Protein AF-X1M8N6-F1 (afdb_monomer_lite)

Foldseek 3Di:
DVVPDPLLFDWDFADQDDDPHDGDPGTDIGTDLLSLLLVLLLLQLQVALHDDPVCLLCNLVSLVSNLVSCVVADALVSLVSNLSSNQSNRVVSCVVVVHDDDSLSSLVSSLVSLVVCLLQPDDPVSVVSVVSLVVCCVPPHDPVPDDDSLVSSLSSLLVSQLSVVVSCVVVVVDHSRLSRVLNVLLVVLVVLLVVCPPCQVVLLVVLCVVCVVVCVVPSVVSVVHTPSSSSSSRDHSVCSVVSSVSRD

Secondary structure (DSSP, 8-state):
-TTSS--S--EEEPSS-EETTEE-SS--EEE-HHHHHHHHHHHT-TTTTS--GGGGGGHHHHHHHHHHHHTT---HHHHHHHHHHHHHHHHHHHHHHT----HHHHHHHHHHHHHHHTTTTTSHHHHHHHHHHHHHHHHHS-GGG---HHHHHHHHHHHHHHHHHHHHHHTTSS-HHHHHHHHHHHHHHHHHHTT-GGGHHHHHHHHHHHTTTTTTTTHHHHTTS-HHHHHHHH--TTTHHHHHHHH-

Radius of gyration: 19.12 Å; chains: 1; bounding box: 46×39×59 Å

pLDDT: mean 88.05, std 9.96, range [39.81, 96.81]

Sequence (248 aa):
DFFLEDSGINSVTLRNPKTLVLNLAYSPIVSTKESLIADKLLILATKSVGVPFKRRADIPKHVYDMDCLIQQGLDEDTIREIISIMNSLIEAECSYRGMSYSVEEVITHIVEELESLSYIGFSKESKETAQYIENFQSQYLRRPNFQKSYGWGVRFLRLRFLVKSILQLIQKEINEKEIASLFGVAHQIEAQLGKLGEKRGDLRKELLQNYRHRIKEKYRFLKGQPPERILWEIISPENVEEIKDLII

Structure (mmCIF, N/CA/C/O backbone):
data_AF-X1M8N6-F1
#
_entry.id   AF-X1M8N6-F1
#
loop_
_atom_site.group_PDB
_atom_site.id
_atom_site.type_symbol
_atom_site.label_atom_id
_atom_site.label_alt_id
_atom_site.label_comp_id
_atom_site.label_asym_id
_atom_site.label_entity_id
_atom_site.label_seq_id
_atom_site.pdbx_PDB_ins_code
_atom_site.Cartn_x
_atom_site.Cartn_y
_atom_site.Cartn_z
_atom_site.occupancy
_atom_site.B_iso_or_equiv
_atom_site.auth_seq_id
_atom_site.auth_comp_id
_atom_site.auth_asym_id
_atom_site.auth_atom_id
_atom_site.pdbx_PDB_model_num
ATOM 1 N N . ASP A 1 1 ? 15.783 3.348 -28.435 1.00 39.97 1 ASP A N 1
ATOM 2 C CA . ASP A 1 1 ? 14.378 2.910 -28.478 1.00 39.97 1 ASP A CA 1
ATOM 3 C C . ASP A 1 1 ? 14.047 2.017 -27.286 1.00 39.97 1 ASP A C 1
ATOM 5 O O . ASP A 1 1 ? 14.130 0.807 -27.386 1.00 39.97 1 ASP A O 1
ATOM 9 N N . PHE A 1 2 ? 13.676 2.619 -26.149 1.00 42.72 2 PHE A N 1
ATOM 10 C CA . PHE A 1 2 ? 13.254 1.914 -24.920 1.00 42.72 2 PHE A CA 1
ATOM 11 C C . PHE A 1 2 ? 12.031 1.000 -25.138 1.00 42.72 2 PHE A C 1
ATOM 13 O O . PHE A 1 2 ? 11.862 0.005 -24.453 1.00 42.72 2 PHE A O 1
ATOM 20 N N . PHE A 1 3 ? 11.198 1.312 -26.138 1.00 39.81 3 PHE A N 1
ATOM 21 C CA . PHE A 1 3 ? 10.024 0.516 -26.508 1.00 39.81 3 PHE A CA 1
ATOM 22 C C . PHE A 1 3 ? 10.343 -0.752 -27.326 1.00 39.81 3 PHE A C 1
ATOM 24 O O . PHE A 1 3 ? 9.413 -1.480 -27.667 1.00 39.81 3 PHE A O 1
ATOM 31 N N . LEU A 1 4 ? 11.611 -0.996 -27.689 1.00 43.16 4 LEU A N 1
ATOM 32 C CA . LEU A 1 4 ? 12.026 -2.158 -28.492 1.00 43.16 4 LEU A CA 1
ATOM 33 C C . LEU A 1 4 ? 12.778 -3.230 -27.688 1.00 43.16 4 LEU A C 1
ATOM 35 O O . LEU A 1 4 ? 12.926 -4.344 -28.185 1.00 43.16 4 LEU A O 1
ATOM 39 N N . GLU A 1 5 ? 13.234 -2.920 -26.474 1.00 51.88 5 GLU A N 1
ATOM 40 C CA . GLU A 1 5 ? 13.824 -3.902 -25.561 1.00 51.88 5 GLU A CA 1
ATOM 41 C C . GLU A 1 5 ? 12.738 -4.457 -24.633 1.00 51.88 5 GLU A C 1
ATOM 43 O O . GLU A 1 5 ? 11.810 -3.744 -24.246 1.00 51.88 5 GLU A O 1
ATOM 48 N N . ASP A 1 6 ? 12.820 -5.753 -24.320 1.00 57.78 6 ASP A N 1
ATOM 49 C CA . ASP A 1 6 ? 11.865 -6.431 -23.446 1.00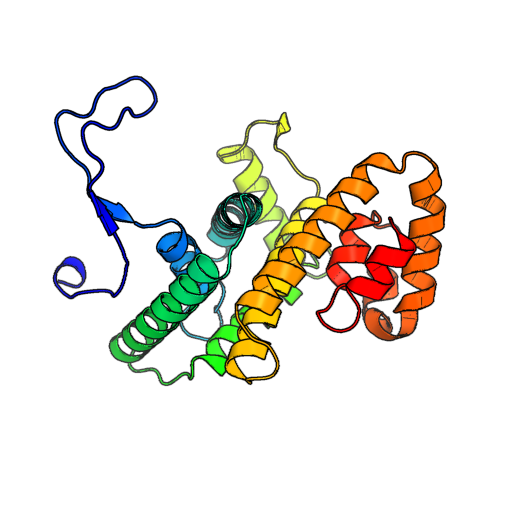 57.78 6 ASP A CA 1
ATOM 50 C C . ASP A 1 6 ? 11.951 -5.836 -22.034 1.00 57.78 6 ASP A C 1
ATOM 52 O O . ASP A 1 6 ? 12.817 -6.181 -21.235 1.00 57.78 6 ASP A O 1
ATOM 56 N N . SER A 1 7 ? 11.074 -4.872 -21.756 1.00 58.44 7 SER A N 1
ATOM 57 C CA . SER A 1 7 ? 11.024 -4.129 -20.490 1.00 58.44 7 SER A CA 1
ATOM 58 C C . SER A 1 7 ? 10.620 -4.984 -19.280 1.00 58.44 7 SER A C 1
ATOM 60 O O . SER A 1 7 ? 10.511 -4.454 -18.176 1.00 58.44 7 SER A O 1
ATOM 62 N N . GLY A 1 8 ? 10.344 -6.282 -19.468 1.00 61.03 8 GLY A N 1
ATOM 63 C CA . GLY A 1 8 ? 9.829 -7.167 -18.421 1.00 61.03 8 GLY A CA 1
ATOM 64 C C . GLY A 1 8 ? 8.380 -6.863 -18.018 1.00 61.03 8 GLY A C 1
ATOM 65 O O . GLY A 1 8 ? 7.868 -7.444 -17.064 1.00 61.03 8 GLY A O 1
ATOM 66 N N . ILE A 1 9 ? 7.706 -5.949 -18.728 1.00 71.25 9 ILE A N 1
ATOM 67 C CA . ILE A 1 9 ? 6.294 -5.622 -18.524 1.00 71.25 9 ILE A CA 1
ATOM 68 C C . ILE A 1 9 ? 5.450 -6.671 -19.245 1.00 71.25 9 ILE A C 1
ATOM 70 O O . ILE A 1 9 ? 5.320 -6.659 -20.473 1.00 71.25 9 ILE A O 1
ATOM 74 N N . ASN A 1 10 ? 4.816 -7.548 -18.470 1.00 80.06 10 ASN A N 1
ATOM 75 C CA . ASN A 1 10 ? 3.904 -8.542 -19.013 1.00 80.06 10 ASN A CA 1
ATOM 76 C C . ASN A 1 10 ? 2.706 -7.858 -19.682 1.00 80.06 10 ASN A C 1
ATOM 78 O O . ASN A 1 10 ? 2.077 -6.935 -19.149 1.00 80.06 10 ASN A O 1
ATOM 82 N N . SER A 1 11 ? 2.366 -8.332 -20.878 1.00 80.31 11 SER A N 1
ATOM 83 C CA . SER A 1 11 ? 1.264 -7.791 -21.660 1.00 80.31 11 SER A CA 1
ATOM 84 C C . SER A 1 11 ? 0.415 -8.887 -22.287 1.00 80.31 11 SER A C 1
ATOM 86 O O . SER A 1 11 ? 0.876 -9.990 -22.574 1.00 80.31 11 SER A O 1
ATOM 88 N N . VAL A 1 12 ? -0.863 -8.580 -22.489 1.00 81.56 12 VAL A N 1
ATOM 89 C CA . VAL A 1 12 ? -1.850 -9.496 -23.055 1.00 81.56 12 VAL A CA 1
ATOM 90 C C . VAL A 1 12 ? -2.507 -8.830 -24.250 1.00 81.56 12 VAL A C 1
ATOM 92 O O . VAL A 1 12 ? -2.843 -7.647 -24.227 1.00 81.56 12 VAL A O 1
ATOM 95 N N . THR A 1 13 ? -2.720 -9.601 -25.311 1.00 82.69 13 THR A N 1
ATOM 96 C CA . THR A 1 13 ? -3.479 -9.136 -26.474 1.00 82.69 13 THR A CA 1
ATOM 97 C C . THR A 1 13 ? -4.968 -9.364 -26.238 1.00 82.69 13 THR A C 1
ATOM 99 O O . THR A 1 13 ? -5.420 -10.508 -26.149 1.00 82.69 13 THR A O 1
ATOM 102 N N . LEU A 1 14 ? -5.752 -8.289 -26.174 1.00 78.69 14 LEU A N 1
ATOM 103 C CA . LEU A 1 14 ? -7.205 -8.389 -26.048 1.00 78.69 14 LEU A CA 1
ATOM 104 C C . LEU A 1 14 ? -7.831 -8.626 -27.419 1.00 78.69 14 LEU A C 1
ATOM 106 O O . LEU A 1 14 ? -7.680 -7.803 -28.318 1.00 78.69 14 LEU A O 1
ATOM 110 N N . ARG A 1 15 ? -8.580 -9.720 -27.581 1.00 73.25 15 ARG A N 1
ATOM 111 C CA . ARG A 1 15 ? -9.300 -10.011 -28.830 1.00 73.25 15 ARG A CA 1
ATOM 112 C C . ARG A 1 15 ? -10.685 -9.372 -28.812 1.00 73.25 15 ARG A C 1
ATOM 114 O O . ARG A 1 15 ? -11.476 -9.654 -27.918 1.00 73.25 15 ARG A O 1
ATOM 121 N N . ASN A 1 16 ? -10.979 -8.551 -29.821 1.00 66.25 16 ASN A N 1
ATOM 122 C CA . ASN A 1 16 ? -12.257 -7.844 -29.993 1.00 66.25 16 ASN A CA 1
ATOM 123 C C . ASN A 1 16 ? -12.760 -7.109 -28.729 1.00 66.25 16 ASN A C 1
ATOM 125 O O . ASN A 1 16 ? -13.924 -7.278 -28.348 1.00 66.25 16 ASN A O 1
ATOM 129 N N . PRO A 1 17 ? -11.921 -6.316 -28.037 1.00 74.75 17 PRO A N 1
ATOM 130 C CA . PRO A 1 17 ? -12.366 -5.641 -26.829 1.00 74.75 17 PRO A CA 1
ATOM 131 C C . PRO A 1 17 ? -13.410 -4.565 -27.141 1.00 74.75 17 PRO A C 1
ATOM 133 O O . PRO A 1 17 ? -13.340 -3.851 -28.146 1.00 74.75 17 PRO A O 1
ATOM 136 N N . LYS A 1 18 ? -14.363 -4.423 -26.219 1.00 71.62 18 LYS A N 1
ATOM 137 C CA . LYS A 1 18 ? -15.289 -3.292 -26.154 1.00 71.62 18 LYS A CA 1
ATOM 138 C C . LYS A 1 18 ? -14.730 -2.253 -25.194 1.00 71.62 18 LYS A C 1
ATOM 140 O O . LYS A 1 18 ? -14.492 -2.569 -24.031 1.00 71.62 18 LYS A O 1
ATOM 145 N N . THR A 1 19 ? -14.564 -1.017 -25.644 1.00 72.06 19 THR A N 1
ATOM 146 C CA . THR A 1 19 ? -14.200 0.112 -24.777 1.00 72.06 19 THR A CA 1
ATOM 147 C C . THR A 1 19 ? -15.353 1.093 -24.731 1.00 72.06 19 THR A C 1
ATOM 149 O O . THR A 1 19 ? -15.749 1.570 -25.781 1.00 72.06 19 THR A O 1
ATOM 152 N N . LEU A 1 20 ? -15.876 1.385 -23.532 1.00 57.34 20 LEU A N 1
ATOM 153 C CA . LEU A 1 20 ? -16.910 2.374 -23.151 1.00 57.34 20 LEU A CA 1
ATOM 154 C C . LEU A 1 20 ? -18.189 2.511 -24.012 1.00 57.34 20 LEU A C 1
ATOM 156 O O . LEU A 1 20 ? -19.228 2.719 -23.407 1.00 57.34 20 LEU A O 1
ATOM 160 N N . VAL A 1 21 ? -18.163 2.381 -25.345 1.00 62.97 21 VAL A N 1
ATOM 161 C CA . VAL A 1 21 ? -19.285 2.193 -26.289 1.00 62.97 21 VAL A CA 1
ATOM 162 C C . VAL A 1 21 ? -18.846 1.553 -27.641 1.00 62.97 21 VAL A C 1
ATOM 164 O O . VAL A 1 21 ? -19.694 1.241 -28.470 1.00 62.97 21 VAL A O 1
ATOM 167 N N . LEU A 1 22 ? -17.551 1.338 -27.920 1.00 69.81 22 LEU A N 1
ATOM 168 C CA . LEU A 1 22 ? -17.047 0.950 -29.248 1.00 69.81 22 LEU A CA 1
ATOM 169 C C . LEU A 1 22 ? -16.353 -0.417 -29.243 1.00 69.81 22 LEU A C 1
ATOM 171 O O . LEU A 1 22 ? -15.545 -0.719 -28.367 1.00 69.81 22 LEU A O 1
ATOM 175 N N . ASN A 1 23 ? -16.643 -1.230 -30.262 1.00 78.69 23 ASN A N 1
ATOM 176 C CA . ASN A 1 23 ? -15.808 -2.381 -30.598 1.00 78.69 23 ASN A CA 1
ATOM 177 C C . ASN A 1 23 ? -14.524 -1.853 -31.239 1.00 78.69 23 ASN A C 1
ATOM 179 O O . ASN A 1 23 ? -14.593 -1.127 -32.235 1.00 78.69 23 ASN A O 1
ATOM 183 N N . LEU A 1 24 ? -13.366 -2.218 -30.699 1.00 77.88 24 LEU A N 1
ATOM 184 C CA . LEU A 1 24 ? -12.109 -1.898 -31.361 1.00 77.88 24 LEU A CA 1
ATOM 185 C C . LEU A 1 24 ? -11.945 -2.789 -32.596 1.00 77.88 24 LEU A C 1
ATOM 187 O O . LEU A 1 24 ? -12.091 -4.007 -32.524 1.00 77.88 24 LEU A O 1
ATOM 191 N N . ALA A 1 25 ? -11.617 -2.174 -33.734 1.00 81.62 25 ALA A N 1
ATOM 192 C CA . ALA A 1 25 ? -11.316 -2.880 -34.983 1.00 81.62 25 ALA A CA 1
ATOM 193 C C . ALA A 1 25 ? -9.938 -3.576 -34.965 1.00 81.62 25 ALA A C 1
ATOM 195 O O . ALA A 1 25 ? -9.510 -4.140 -35.967 1.00 81.62 25 ALA A O 1
ATOM 196 N N . TYR A 1 26 ? -9.229 -3.508 -33.838 1.00 78.94 26 TYR A N 1
ATOM 197 C CA . TYR A 1 26 ? -7.908 -4.081 -33.629 1.00 78.94 26 TYR A CA 1
ATOM 198 C C . TYR A 1 26 ? -7.828 -4.733 -32.247 1.00 78.94 26 TYR A C 1
ATOM 200 O O . TYR A 1 26 ? -8.645 -4.462 -31.365 1.00 78.94 26 TYR A O 1
ATOM 208 N N . SER A 1 27 ? -6.831 -5.599 -32.069 1.00 81.62 27 SER A N 1
ATOM 209 C CA . SER A 1 27 ? -6.550 -6.259 -30.794 1.00 81.62 27 SER A CA 1
ATOM 210 C C . SER A 1 27 ? -5.420 -5.516 -30.073 1.00 81.62 27 SER A C 1
ATOM 212 O O . SER A 1 27 ? -4.262 -5.701 -30.446 1.00 81.62 27 SER A O 1
ATOM 214 N N . PRO A 1 28 ? -5.715 -4.621 -29.111 1.00 81.44 28 PRO A N 1
ATOM 215 C CA . PRO A 1 28 ? -4.682 -3.908 -28.377 1.00 81.44 28 PRO A CA 1
ATOM 216 C C . PRO A 1 28 ? -3.872 -4.871 -27.510 1.00 81.44 28 PRO A C 1
ATOM 218 O O . PRO A 1 28 ? -4.418 -5.804 -26.915 1.00 81.44 28 PRO A O 1
ATOM 221 N N . ILE A 1 29 ? -2.581 -4.580 -27.402 1.00 81.88 29 ILE A N 1
ATOM 222 C CA . ILE A 1 29 ? -1.698 -5.141 -26.384 1.00 81.88 29 ILE A CA 1
ATOM 223 C C . ILE A 1 29 ? -1.827 -4.247 -25.149 1.00 81.88 29 ILE A C 1
ATOM 225 O O . ILE A 1 29 ? -1.672 -3.028 -25.252 1.00 81.88 29 ILE A O 1
ATOM 229 N N . VAL A 1 30 ? -2.162 -4.832 -24.003 1.00 83.88 30 VAL A N 1
ATOM 230 C CA . VAL A 1 30 ? -2.351 -4.112 -22.736 1.00 83.88 30 VAL A CA 1
ATOM 231 C C . VAL A 1 30 ? -1.500 -4.741 -21.643 1.00 83.88 30 VAL A C 1
ATOM 233 O O . VAL A 1 30 ? -1.333 -5.957 -21.624 1.00 83.88 30 VAL A O 1
ATOM 236 N N . SER A 1 31 ? -0.979 -3.933 -20.725 1.00 86.44 31 SER A N 1
ATOM 237 C CA . SER A 1 31 ? -0.257 -4.440 -19.555 1.00 86.44 31 SER A CA 1
ATOM 238 C C . SER A 1 31 ? -1.170 -5.269 -18.649 1.00 86.44 31 SER A C 1
ATOM 240 O O . SER A 1 31 ? -2.356 -4.952 -18.500 1.00 86.44 31 SER A O 1
ATOM 242 N N . THR A 1 32 ? -0.613 -6.312 -1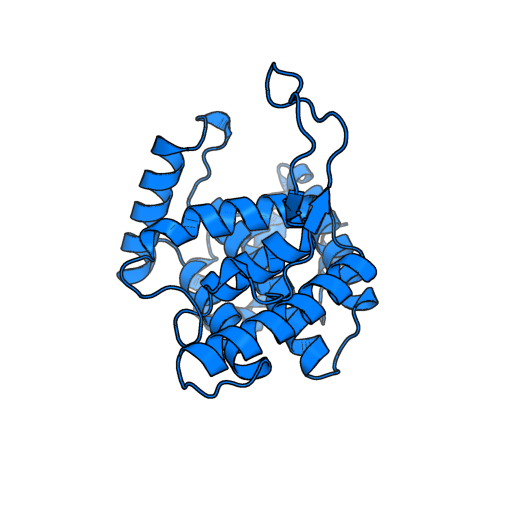8.029 1.00 90.19 32 THR A N 1
ATOM 243 C CA . THR A 1 32 ? -1.313 -7.102 -17.003 1.00 90.19 32 THR A CA 1
ATOM 244 C C . THR A 1 32 ? -1.593 -6.270 -15.749 1.00 90.19 32 THR A C 1
ATOM 246 O O . THR A 1 32 ? -0.992 -5.212 -15.532 1.00 90.19 32 THR A O 1
ATOM 249 N N . LYS A 1 33 ? -2.520 -6.731 -14.901 1.00 91.50 33 LYS A N 1
ATOM 250 C CA . LYS A 1 33 ? -2.820 -6.075 -13.616 1.00 91.50 33 LYS A CA 1
ATOM 251 C C . LYS A 1 33 ? -1.569 -6.041 -12.736 1.00 91.50 33 LYS A C 1
ATOM 253 O O . LYS A 1 33 ? -1.278 -5.021 -12.117 1.00 91.50 33 LYS A O 1
ATOM 258 N N . GLU A 1 34 ? -0.832 -7.138 -12.729 1.00 93.81 34 GLU A N 1
ATOM 259 C CA . GLU A 1 34 ? 0.387 -7.395 -11.972 1.00 93.81 34 GLU A CA 1
ATOM 260 C C . GLU A 1 34 ? 1.477 -6.412 -12.402 1.00 93.81 34 GLU A C 1
ATOM 262 O O . GLU A 1 34 ? 2.055 -5.719 -11.565 1.00 93.81 34 GLU A O 1
ATOM 267 N N . SER A 1 35 ? 1.640 -6.239 -13.717 1.00 91.69 35 SER A N 1
ATOM 268 C CA . SER A 1 35 ? 2.534 -5.239 -14.306 1.00 91.69 35 SER A CA 1
ATOM 269 C C . SER A 1 35 ? 2.181 -3.816 -13.889 1.00 91.69 35 SER A C 1
ATOM 271 O O . SER A 1 35 ? 3.058 -3.038 -13.521 1.00 91.69 35 SER A O 1
ATOM 273 N N . LEU A 1 36 ? 0.891 -3.467 -13.909 1.00 92.31 36 LEU A N 1
ATOM 274 C CA . LEU A 1 36 ? 0.430 -2.139 -13.501 1.00 92.31 36 LEU A CA 1
ATOM 275 C C . LEU A 1 36 ? 0.656 -1.880 -12.008 1.00 92.31 36 LEU A C 1
ATOM 277 O O . LEU A 1 36 ? 0.950 -0.745 -11.635 1.00 92.31 36 LEU A O 1
ATOM 281 N N . ILE A 1 37 ? 0.498 -2.894 -11.152 1.00 94.50 37 ILE A N 1
ATOM 282 C CA . ILE A 1 37 ? 0.775 -2.771 -9.715 1.00 94.50 37 ILE A CA 1
ATOM 283 C C . ILE A 1 37 ? 2.279 -2.592 -9.489 1.00 94.50 37 ILE A C 1
ATOM 285 O O . ILE A 1 37 ? 2.666 -1.644 -8.807 1.00 94.50 37 ILE A O 1
ATOM 289 N N . ALA A 1 38 ? 3.110 -3.453 -10.082 1.00 93.88 38 ALA A N 1
ATOM 290 C CA . ALA A 1 38 ? 4.565 -3.410 -9.951 1.00 93.88 38 ALA A CA 1
ATOM 291 C C . ALA A 1 38 ? 5.141 -2.046 -10.369 1.00 93.88 38 ALA A C 1
ATOM 293 O O . ALA A 1 38 ? 5.805 -1.384 -9.569 1.00 93.88 38 ALA A O 1
ATOM 294 N N . ASP A 1 39 ? 4.808 -1.576 -11.574 1.00 91.81 39 ASP A N 1
ATOM 295 C CA . ASP A 1 39 ? 5.255 -0.280 -12.100 1.00 91.81 39 ASP A CA 1
ATOM 296 C C . ASP A 1 39 ? 4.821 0.891 -11.199 1.00 91.81 39 ASP A C 1
ATOM 298 O O . ASP A 1 39 ? 5.627 1.732 -10.787 1.00 91.81 39 ASP A O 1
ATOM 302 N N . LYS A 1 40 ? 3.543 0.921 -10.795 1.00 93.44 40 LYS A N 1
ATOM 303 C CA . LYS A 1 40 ? 3.022 2.002 -9.945 1.00 93.44 40 LYS A CA 1
ATOM 304 C C . LYS A 1 40 ? 3.594 1.986 -8.528 1.00 93.44 40 LYS A C 1
ATOM 306 O O . LYS A 1 40 ? 3.666 3.055 -7.919 1.00 93.44 40 LYS A O 1
ATOM 311 N N . LEU A 1 41 ? 3.999 0.833 -7.995 1.00 94.31 41 LEU A N 1
ATOM 312 C CA . LEU A 1 41 ? 4.688 0.764 -6.705 1.00 94.31 41 LEU A CA 1
ATOM 313 C C . LEU A 1 41 ? 6.080 1.393 -6.800 1.00 94.31 41 LEU A C 1
ATOM 315 O O . LEU A 1 41 ? 6.445 2.182 -5.927 1.00 94.31 41 LEU A O 1
ATOM 319 N N . LEU A 1 42 ? 6.824 1.130 -7.878 1.00 93.06 42 LEU A N 1
ATOM 320 C CA . LEU A 1 42 ? 8.166 1.693 -8.073 1.00 93.06 42 LEU A CA 1
ATOM 321 C C . LEU A 1 42 ? 8.166 3.218 -8.175 1.00 93.06 42 LEU A C 1
ATOM 323 O O . LEU A 1 42 ? 9.104 3.864 -7.708 1.00 93.06 42 LEU A O 1
ATOM 327 N N . ILE A 1 43 ? 7.085 3.819 -8.675 1.00 92.06 43 ILE A N 1
ATOM 328 C CA . ILE A 1 43 ? 6.896 5.278 -8.671 1.00 92.06 43 ILE A CA 1
ATOM 329 C C . ILE A 1 43 ? 7.058 5.874 -7.264 1.00 92.06 43 ILE A C 1
ATOM 331 O O . ILE A 1 43 ? 7.593 6.978 -7.131 1.00 92.06 43 ILE A O 1
ATOM 335 N N . LEU A 1 44 ? 6.658 5.150 -6.214 1.00 93.50 44 LEU A N 1
ATOM 336 C CA . LEU A 1 44 ? 6.750 5.599 -4.822 1.00 93.50 44 LEU A CA 1
ATOM 337 C C . LEU A 1 44 ? 8.160 5.485 -4.226 1.00 93.50 44 LEU A C 1
ATOM 339 O O . LEU A 1 44 ? 8.402 6.028 -3.149 1.00 93.50 44 LEU A O 1
ATOM 343 N N . ALA A 1 45 ? 9.115 4.858 -4.915 1.00 92.94 45 ALA A N 1
ATOM 344 C CA . ALA A 1 45 ? 10.498 4.725 -4.462 1.00 92.94 45 ALA A CA 1
ATOM 345 C C . ALA A 1 45 ? 11.298 6.033 -4.644 1.00 92.94 45 ALA A C 1
ATOM 347 O O . ALA A 1 45 ? 12.374 6.043 -5.244 1.00 92.94 45 ALA A O 1
ATOM 348 N N . THR A 1 46 ? 10.772 7.164 -4.159 1.00 88.31 46 THR A N 1
ATOM 349 C CA . THR A 1 46 ? 11.229 8.525 -4.513 1.00 88.31 46 THR A CA 1
ATOM 350 C C . THR A 1 46 ? 12.665 8.860 -4.089 1.00 88.31 46 THR A C 1
ATOM 352 O O . THR A 1 46 ? 13.237 9.828 -4.588 1.00 88.31 46 THR A O 1
ATOM 355 N N . LYS A 1 47 ? 13.260 8.063 -3.193 1.00 88.50 47 LYS A N 1
ATOM 356 C CA . LYS A 1 47 ? 14.672 8.150 -2.778 1.00 88.50 47 LYS A CA 1
ATOM 357 C C . LYS A 1 47 ? 15.629 7.322 -3.654 1.00 88.50 47 LYS A C 1
ATOM 359 O O . LYS A 1 47 ? 16.827 7.323 -3.398 1.00 88.50 47 LYS A O 1
ATOM 364 N N . SER A 1 48 ? 15.110 6.605 -4.653 1.00 90.12 48 SER A N 1
ATOM 365 C CA . SER A 1 48 ? 15.876 5.717 -5.541 1.00 90.12 48 SER A CA 1
ATOM 366 C C . SER A 1 48 ? 15.364 5.786 -6.989 1.00 90.12 48 SER A C 1
ATOM 368 O O . SER A 1 48 ? 15.565 6.795 -7.661 1.00 90.12 48 SER A O 1
ATOM 370 N N . VAL A 1 49 ? 14.691 4.743 -7.483 1.00 88.94 49 VAL A N 1
ATOM 371 C CA . VAL A 1 49 ? 14.264 4.614 -8.891 1.00 88.94 49 VAL A CA 1
ATOM 372 C C . VAL A 1 49 ? 12.951 5.339 -9.220 1.00 88.94 49 VAL A C 1
ATOM 374 O O . VAL A 1 49 ? 12.641 5.553 -10.393 1.00 88.94 49 VAL A O 1
ATOM 377 N N . GLY A 1 50 ? 12.195 5.759 -8.200 1.00 83.94 50 GLY A N 1
ATOM 378 C CA . GLY A 1 50 ? 10.858 6.335 -8.347 1.00 83.94 50 GLY A CA 1
ATOM 379 C C . GLY A 1 50 ? 10.813 7.728 -8.979 1.00 83.94 50 GLY A C 1
ATOM 380 O O . GLY A 1 50 ? 11.801 8.253 -9.509 1.00 83.94 50 GLY A O 1
ATOM 381 N N . VAL A 1 51 ? 9.629 8.351 -8.946 1.00 80.25 51 VAL A N 1
ATOM 382 C CA . VAL A 1 51 ? 9.447 9.654 -9.601 1.00 80.25 51 VAL A CA 1
ATOM 383 C C . VAL A 1 51 ? 10.196 10.772 -8.867 1.00 80.25 51 VAL A C 1
ATOM 385 O O . VAL A 1 51 ? 10.199 10.819 -7.633 1.00 80.25 51 VAL A O 1
ATOM 388 N N . PRO A 1 52 ? 10.776 11.738 -9.605 1.00 76.69 52 PRO A N 1
ATOM 389 C CA . PRO A 1 52 ? 11.407 12.901 -8.998 1.00 76.69 52 PRO A CA 1
ATOM 390 C C . PRO A 1 52 ? 10.414 13.730 -8.180 1.00 76.69 52 PRO A C 1
ATOM 392 O O . PRO A 1 52 ? 9.229 13.808 -8.509 1.00 76.69 52 PRO A O 1
ATOM 395 N N . PHE A 1 53 ? 10.927 14.476 -7.197 1.00 71.06 53 PHE A N 1
ATOM 396 C CA . PHE A 1 53 ? 10.133 15.349 -6.322 1.00 71.06 53 PHE A CA 1
ATOM 397 C C . PHE A 1 53 ? 9.140 16.258 -7.079 1.00 71.06 53 PHE A C 1
ATOM 399 O O . PHE A 1 53 ? 8.005 16.445 -6.647 1.00 71.06 53 PHE A O 1
ATOM 406 N N . LYS A 1 54 ? 9.528 16.760 -8.261 1.00 76.19 54 LYS A N 1
ATOM 407 C CA . LYS A 1 54 ? 8.699 17.631 -9.118 1.00 76.19 54 LYS A CA 1
ATOM 408 C C . LYS A 1 54 ? 7.395 16.984 -9.607 1.00 76.19 54 LYS A C 1
ATOM 410 O O . LYS A 1 54 ? 6.485 17.705 -9.997 1.00 76.19 54 LYS A O 1
ATOM 415 N N . ARG A 1 55 ? 7.301 15.652 -9.601 1.00 82.94 55 ARG A N 1
ATOM 416 C CA . ARG A 1 55 ? 6.121 14.887 -10.037 1.00 82.94 55 ARG A CA 1
ATOM 417 C C . ARG A 1 55 ? 5.320 14.295 -8.875 1.00 82.94 55 ARG A C 1
ATOM 419 O O . ARG A 1 55 ? 4.410 13.506 -9.102 1.00 82.94 55 ARG A O 1
ATOM 426 N N . ARG A 1 56 ? 5.591 14.705 -7.628 1.00 83.69 56 ARG A N 1
ATOM 427 C CA . ARG A 1 56 ? 4.830 14.241 -6.451 1.00 83.69 56 ARG A CA 1
ATOM 428 C C . ARG A 1 56 ? 3.330 14.552 -6.527 1.00 83.69 56 ARG A C 1
ATOM 430 O O . ARG A 1 56 ? 2.543 13.834 -5.923 1.00 83.69 56 ARG A O 1
ATOM 437 N N . ALA A 1 57 ? 2.923 15.554 -7.309 1.00 88.19 57 ALA A N 1
ATOM 438 C CA . ALA A 1 57 ? 1.513 15.849 -7.561 1.00 88.19 57 ALA A CA 1
ATOM 439 C C . ALA A 1 57 ? 0.752 14.701 -8.261 1.00 88.19 57 ALA A C 1
ATOM 441 O O . ALA A 1 57 ? -0.468 14.626 -8.126 1.00 88.19 57 ALA A O 1
ATOM 442 N N . ASP A 1 58 ? 1.454 13.789 -8.947 1.00 88.88 58 ASP A N 1
ATOM 443 C CA . ASP A 1 58 ? 0.856 12.625 -9.616 1.00 88.88 58 ASP A CA 1
ATOM 444 C C . ASP A 1 58 ? 0.587 11.461 -8.636 1.00 88.88 58 ASP A C 1
ATOM 446 O O . ASP A 1 58 ? -0.235 10.586 -8.921 1.00 88.88 58 ASP A O 1
ATOM 450 N N . ILE A 1 59 ? 1.238 11.441 -7.461 1.00 91.00 59 ILE A N 1
ATOM 451 C CA . ILE A 1 59 ? 1.169 10.340 -6.478 1.00 91.00 59 ILE A CA 1
ATOM 452 C C . ILE A 1 59 ? -0.270 9.944 -6.106 1.00 91.00 59 ILE A C 1
ATOM 454 O O . ILE A 1 59 ? -0.552 8.743 -6.108 1.00 91.00 59 ILE A O 1
ATOM 458 N N . PRO A 1 60 ? -1.210 10.876 -5.827 1.00 93.50 60 PRO A N 1
ATOM 459 C CA . PRO A 1 60 ? -2.577 10.507 -5.463 1.00 93.50 60 PRO A CA 1
ATOM 460 C C . PRO A 1 60 ? -3.272 9.639 -6.514 1.00 93.50 60 PRO A C 1
ATOM 462 O O . PRO A 1 60 ? -4.000 8.716 -6.152 1.00 93.50 60 PRO A O 1
ATOM 465 N N . LYS A 1 61 ? -3.009 9.881 -7.805 1.00 93.88 61 LYS A N 1
ATOM 466 C CA . LYS A 1 61 ? -3.552 9.064 -8.896 1.00 93.88 61 LYS A CA 1
ATOM 467 C C . LYS A 1 61 ? -2.981 7.648 -8.861 1.00 93.88 61 LYS A C 1
ATOM 469 O O . LYS A 1 61 ? -3.741 6.689 -8.919 1.00 93.88 61 LYS A O 1
ATOM 474 N N . HIS A 1 62 ? -1.661 7.511 -8.720 1.00 93.81 62 HIS A N 1
ATOM 475 C CA . HIS A 1 62 ? -1.009 6.199 -8.651 1.00 93.81 62 HIS A CA 1
ATOM 476 C C . HIS A 1 62 ? -1.491 5.385 -7.447 1.00 93.81 62 HIS A C 1
ATOM 478 O O . HIS A 1 62 ? -1.817 4.211 -7.595 1.00 93.81 62 HIS A O 1
ATOM 484 N N . VAL A 1 63 ? -1.616 6.024 -6.283 1.00 95.00 63 VAL A N 1
ATOM 485 C CA . VAL A 1 63 ? -2.141 5.406 -5.055 1.00 95.00 63 VAL A CA 1
ATOM 486 C C . VAL A 1 63 ? -3.595 4.994 -5.217 1.00 95.00 63 VAL A C 1
ATOM 488 O O . VAL A 1 63 ? -3.947 3.885 -4.829 1.00 95.00 63 VAL A O 1
ATOM 491 N N . TYR A 1 64 ? -4.436 5.849 -5.803 1.00 95.31 64 TYR A N 1
ATOM 492 C CA . TYR A 1 64 ? -5.834 5.518 -6.073 1.00 95.31 64 TYR A CA 1
ATOM 493 C C . TYR A 1 64 ? -5.962 4.297 -6.986 1.00 95.31 64 TYR A C 1
ATOM 495 O O . TYR A 1 64 ? -6.691 3.365 -6.651 1.00 95.31 64 TYR A O 1
ATOM 503 N N . ASP A 1 65 ? -5.229 4.289 -8.103 1.00 94.44 65 ASP A N 1
ATOM 504 C CA . ASP A 1 65 ? -5.252 3.192 -9.069 1.00 94.44 65 ASP A CA 1
ATOM 505 C C . ASP A 1 65 ? -4.792 1.880 -8.423 1.00 94.44 65 ASP A C 1
ATOM 507 O O . ASP A 1 65 ? -5.501 0.880 -8.508 1.00 94.44 65 ASP A O 1
ATOM 511 N N . MET A 1 66 ? -3.639 1.882 -7.739 1.00 95.50 66 MET A N 1
ATOM 512 C CA . MET A 1 66 ? -3.123 0.688 -7.060 1.00 95.50 66 MET A CA 1
ATOM 513 C C . MET A 1 66 ? -4.103 0.177 -6.017 1.00 95.50 66 MET A C 1
ATOM 515 O O . MET A 1 66 ? -4.410 -1.009 -6.007 1.00 95.50 66 MET A O 1
ATOM 519 N N . ASP A 1 67 ? -4.632 1.069 -5.182 1.00 94.94 67 ASP A N 1
ATOM 520 C CA . ASP A 1 67 ? -5.586 0.714 -4.141 1.00 94.94 67 ASP A CA 1
ATOM 521 C C . ASP A 1 67 ? -6.854 0.061 -4.719 1.00 94.94 67 ASP A C 1
ATOM 523 O O . ASP A 1 67 ? -7.357 -0.919 -4.175 1.00 94.94 67 ASP A O 1
ATOM 527 N N . CYS A 1 68 ? -7.341 0.549 -5.863 1.00 92.88 68 CYS A N 1
ATOM 528 C CA . CYS A 1 68 ? -8.448 -0.071 -6.590 1.00 92.88 68 CYS A CA 1
ATOM 529 C C . CYS A 1 68 ? -8.091 -1.433 -7.207 1.00 92.88 68 CYS A C 1
ATOM 531 O O . CYS A 1 68 ? -8.969 -2.289 -7.310 1.00 92.88 68 CYS A O 1
ATOM 533 N N . LEU A 1 69 ? -6.844 -1.646 -7.637 1.00 93.44 69 LEU A N 1
ATOM 534 C CA . LEU A 1 69 ? -6.393 -2.926 -8.192 1.00 93.44 69 LEU A CA 1
ATOM 535 C C . LEU A 1 69 ? -6.206 -3.985 -7.098 1.00 93.44 69 LEU A C 1
ATOM 537 O O . LEU A 1 69 ? -6.669 -5.112 -7.267 1.00 93.44 69 LEU A O 1
ATOM 541 N N . ILE A 1 70 ? -5.587 -3.636 -5.967 1.00 93.62 70 ILE A N 1
ATOM 542 C CA . ILE A 1 70 ? -5.335 -4.593 -4.874 1.00 93.62 70 ILE A CA 1
ATOM 543 C C . ILE A 1 70 ? -6.625 -5.017 -4.163 1.00 93.62 70 ILE A C 1
ATOM 545 O O . ILE A 1 70 ? -6.740 -6.159 -3.728 1.00 93.62 70 ILE A O 1
ATOM 549 N N . GLN A 1 71 ? -7.632 -4.139 -4.108 1.00 90.06 71 GLN A N 1
ATOM 550 C CA . GLN A 1 71 ? -8.940 -4.460 -3.527 1.00 90.06 71 GLN A CA 1
ATOM 551 C C . GLN A 1 71 ? -9.737 -5.486 -4.346 1.00 90.06 71 GLN A C 1
ATOM 553 O O . GLN A 1 71 ? -10.717 -6.031 -3.847 1.00 90.06 71 GLN A O 1
ATOM 558 N N . GLN A 1 72 ? -9.330 -5.786 -5.583 1.00 89.62 72 GLN A N 1
ATOM 559 C CA . GLN A 1 72 ? -9.923 -6.874 -6.374 1.00 89.62 72 GLN A CA 1
ATOM 560 C C . GLN A 1 72 ? -9.446 -8.262 -5.916 1.00 89.62 72 GLN A C 1
ATOM 562 O O . GLN A 1 72 ? -9.889 -9.264 -6.470 1.00 89.62 72 GLN A O 1
ATOM 567 N N . GLY A 1 73 ? -8.555 -8.321 -4.924 1.00 88.12 73 GLY A N 1
ATOM 568 C CA . GLY A 1 73 ? -7.948 -9.545 -4.422 1.00 88.12 73 GLY A CA 1
ATOM 569 C C . GLY A 1 73 ? -6.533 -9.744 -4.959 1.00 88.12 73 GLY A C 1
ATOM 570 O O . GLY A 1 73 ? -6.187 -9.278 -6.051 1.00 88.12 73 GLY A O 1
ATOM 571 N N . LEU A 1 74 ? -5.730 -10.431 -4.152 1.00 92.56 74 LEU A N 1
ATOM 572 C CA . LEU A 1 74 ? -4.370 -10.861 -4.452 1.00 92.56 74 LEU A CA 1
ATOM 573 C C . LEU A 1 74 ? -4.276 -12.341 -4.085 1.00 92.56 74 LEU A C 1
ATOM 575 O O . LEU A 1 74 ? -4.503 -12.698 -2.928 1.00 92.56 74 LEU A O 1
ATOM 579 N N . ASP A 1 75 ? -3.985 -13.184 -5.066 1.00 94.69 75 ASP A N 1
ATOM 580 C CA . ASP A 1 75 ? -3.636 -14.583 -4.841 1.00 94.69 75 ASP A CA 1
ATOM 581 C C . ASP A 1 75 ? -2.114 -14.778 -4.911 1.00 94.69 75 ASP A C 1
ATOM 583 O O . ASP A 1 75 ? -1.350 -13.843 -5.162 1.00 94.69 75 ASP A O 1
ATOM 587 N N . GLU A 1 76 ? -1.679 -16.003 -4.627 1.00 95.75 76 GLU A N 1
ATOM 588 C CA . GLU A 1 76 ? -0.266 -16.383 -4.595 1.00 95.75 76 GLU A CA 1
ATOM 589 C C . GLU A 1 76 ? 0.445 -16.094 -5.927 1.00 95.75 76 GLU A C 1
ATOM 591 O O . GLU A 1 76 ? 1.545 -15.540 -5.937 1.00 95.75 76 GLU A O 1
ATOM 596 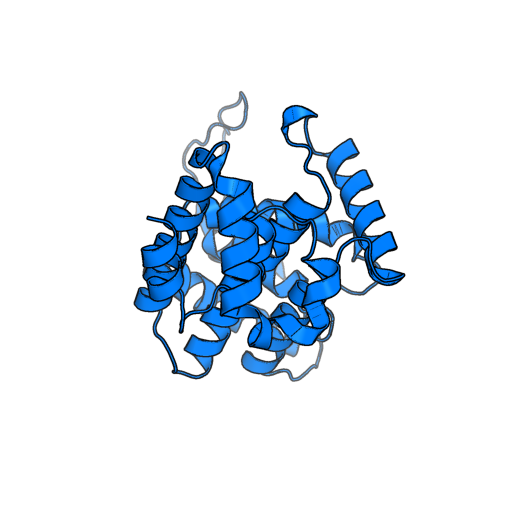N N . ASP A 1 77 ? -0.200 -16.418 -7.050 1.00 95.12 77 ASP A N 1
ATOM 597 C CA . ASP A 1 77 ? 0.370 -16.243 -8.386 1.00 95.12 77 ASP A CA 1
ATOM 598 C C . ASP A 1 77 ? 0.499 -14.759 -8.747 1.00 95.12 77 ASP A C 1
ATOM 600 O O . ASP A 1 77 ? 1.558 -14.329 -9.208 1.00 95.12 77 ASP A O 1
ATOM 604 N N . THR A 1 78 ? -0.524 -13.957 -8.435 1.00 94.50 78 THR A N 1
ATOM 605 C CA . THR A 1 78 ? -0.511 -12.493 -8.589 1.00 94.50 78 THR A CA 1
ATOM 606 C C . THR A 1 78 ? 0.673 -11.879 -7.838 1.00 94.50 78 THR A C 1
ATOM 608 O O . THR A 1 78 ? 1.382 -11.023 -8.368 1.00 94.50 78 THR A O 1
ATOM 611 N N . ILE A 1 79 ? 0.908 -12.301 -6.591 1.00 95.50 79 ILE A N 1
ATOM 612 C CA . ILE A 1 79 ? 1.991 -11.771 -5.748 1.00 95.50 79 ILE A CA 1
ATOM 613 C C . ILE A 1 79 ? 3.355 -12.156 -6.319 1.00 95.50 79 ILE A C 1
ATOM 615 O O . ILE A 1 79 ? 4.229 -11.295 -6.442 1.00 95.50 79 ILE A O 1
ATOM 619 N N . ARG A 1 80 ? 3.522 -13.423 -6.714 1.00 95.38 80 ARG A N 1
ATOM 620 C CA . ARG A 1 80 ? 4.754 -13.913 -7.342 1.00 95.38 80 ARG A CA 1
ATOM 621 C C . ARG A 1 80 ? 5.084 -13.125 -8.609 1.00 95.38 80 ARG A C 1
ATOM 623 O O . ARG A 1 80 ? 6.230 -12.715 -8.799 1.00 95.38 80 ARG A O 1
ATOM 630 N N . GLU A 1 81 ? 4.085 -12.885 -9.455 1.00 94.62 81 GLU A N 1
ATOM 631 C CA . GLU A 1 81 ? 4.251 -12.140 -10.702 1.00 94.62 81 GLU A CA 1
ATOM 632 C C . GLU A 1 81 ? 4.619 -10.672 -10.441 1.00 94.62 81 GLU A C 1
ATOM 634 O O . GLU A 1 81 ? 5.580 -10.180 -11.035 1.00 94.62 81 GLU A O 1
ATOM 639 N N . ILE A 1 82 ? 3.945 -9.994 -9.499 1.00 94.75 82 ILE A N 1
ATOM 640 C CA . ILE A 1 82 ? 4.298 -8.621 -9.094 1.00 94.75 82 ILE A CA 1
ATOM 641 C C . ILE A 1 82 ? 5.773 -8.545 -8.684 1.00 94.75 82 ILE A C 1
ATOM 643 O O . ILE A 1 82 ? 6.491 -7.672 -9.166 1.00 94.75 82 ILE A O 1
ATOM 647 N N . ILE A 1 83 ? 6.242 -9.456 -7.828 1.00 93.62 83 ILE A N 1
ATOM 648 C CA . ILE A 1 83 ? 7.627 -9.452 -7.332 1.00 93.62 83 ILE A CA 1
ATOM 649 C C . ILE A 1 83 ? 8.618 -9.690 -8.473 1.00 93.62 83 ILE A C 1
ATOM 651 O O . ILE A 1 83 ? 9.617 -8.976 -8.578 1.00 93.62 83 ILE A O 1
ATOM 655 N N . SER A 1 84 ? 8.332 -10.656 -9.350 1.00 93.56 84 SER A N 1
ATOM 656 C CA . SER A 1 84 ? 9.173 -10.935 -10.516 1.00 93.56 84 SER A CA 1
ATOM 657 C C . SER A 1 84 ? 9.320 -9.701 -11.407 1.00 93.56 84 SER A C 1
ATOM 659 O O . SER A 1 84 ? 10.439 -9.342 -11.768 1.00 93.56 84 SER A O 1
ATOM 661 N N . ILE A 1 85 ? 8.212 -9.022 -11.719 1.00 93.62 85 ILE A N 1
ATOM 662 C CA . ILE A 1 85 ? 8.219 -7.820 -12.563 1.00 93.62 85 ILE A CA 1
ATOM 663 C C . ILE A 1 85 ? 8.948 -6.673 -11.859 1.00 93.62 85 ILE A C 1
ATOM 665 O O . ILE A 1 85 ? 9.759 -5.990 -12.479 1.00 93.62 85 ILE A O 1
ATOM 669 N N . MET A 1 86 ? 8.707 -6.467 -10.560 1.00 92.81 86 MET A N 1
ATOM 670 C CA . MET A 1 86 ? 9.399 -5.429 -9.792 1.00 92.81 86 MET A CA 1
ATOM 671 C C . MET A 1 86 ? 10.917 -5.614 -9.830 1.00 92.81 86 MET A C 1
ATOM 673 O O . MET A 1 86 ? 11.628 -4.634 -10.036 1.00 92.81 86 MET A O 1
ATOM 677 N N . ASN A 1 87 ? 11.415 -6.845 -9.686 1.00 92.44 87 ASN A N 1
ATOM 678 C CA . ASN A 1 87 ? 12.849 -7.130 -9.762 1.00 92.44 87 ASN A CA 1
ATOM 679 C C . ASN A 1 87 ? 13.432 -6.729 -11.122 1.00 92.44 87 ASN A C 1
ATOM 681 O O . ASN A 1 87 ? 14.421 -5.997 -11.168 1.00 92.44 87 ASN A O 1
ATOM 685 N N . SER A 1 88 ? 12.786 -7.144 -12.216 1.00 91.69 88 SER A N 1
ATOM 686 C CA . SER A 1 88 ? 13.218 -6.804 -13.576 1.00 91.69 88 SER A CA 1
ATOM 687 C C . SER A 1 88 ? 13.188 -5.295 -13.838 1.00 91.69 88 SER A C 1
ATOM 689 O O . SER A 1 88 ? 14.137 -4.743 -14.393 1.00 91.69 88 SER A O 1
ATOM 691 N N . LEU A 1 89 ? 12.135 -4.605 -13.392 1.00 91.31 89 LEU A N 1
ATOM 692 C CA . LEU A 1 89 ? 12.008 -3.156 -13.558 1.00 91.31 89 LEU A CA 1
ATOM 693 C C . LEU A 1 89 ? 13.055 -2.381 -12.747 1.00 91.31 89 LEU A C 1
ATOM 695 O O . LEU A 1 89 ? 13.609 -1.401 -13.243 1.00 91.31 89 LEU A O 1
ATOM 699 N N . ILE A 1 90 ? 13.356 -2.810 -11.517 1.00 91.88 90 ILE A N 1
ATOM 700 C CA . ILE A 1 90 ? 14.393 -2.183 -10.684 1.00 91.88 90 ILE A CA 1
ATOM 701 C C . ILE A 1 90 ? 15.763 -2.318 -11.345 1.00 91.88 90 ILE A C 1
ATOM 703 O O . ILE A 1 90 ? 16.502 -1.333 -11.410 1.00 91.88 90 ILE A O 1
ATOM 707 N N . GLU A 1 91 ? 16.095 -3.510 -11.842 1.00 90.81 91 GLU A N 1
ATOM 708 C CA . GLU A 1 91 ? 17.357 -3.764 -12.539 1.00 90.81 91 GLU A CA 1
ATOM 709 C C . GLU A 1 91 ? 17.491 -2.876 -13.784 1.00 90.81 91 GLU A C 1
ATOM 711 O O . GLU A 1 91 ? 18.506 -2.191 -13.953 1.00 90.81 91 GLU A O 1
ATOM 716 N N . ALA A 1 92 ? 16.437 -2.807 -14.603 1.00 89.00 92 ALA A N 1
ATOM 717 C CA . ALA A 1 92 ? 16.403 -1.975 -15.802 1.00 89.00 92 ALA A CA 1
ATOM 718 C C . ALA A 1 92 ? 16.562 -0.476 -15.481 1.00 89.00 92 ALA A C 1
ATOM 720 O O . ALA A 1 92 ? 17.390 0.207 -16.091 1.00 89.00 92 ALA A O 1
ATOM 721 N N . GLU A 1 93 ? 15.825 0.044 -14.495 1.00 89.12 93 GLU A N 1
ATOM 722 C CA . GLU A 1 93 ? 15.898 1.454 -14.084 1.00 89.12 93 GLU A CA 1
ATOM 723 C C . GLU A 1 93 ? 17.259 1.817 -13.473 1.00 89.12 93 GLU A C 1
ATOM 725 O O . GLU A 1 93 ? 17.791 2.899 -13.744 1.00 89.12 93 GLU A O 1
ATOM 730 N N . CYS A 1 94 ? 17.852 0.927 -12.671 1.00 89.88 94 CYS A N 1
ATOM 731 C CA . CYS A 1 94 ? 19.187 1.134 -12.106 1.00 89.88 94 CYS A CA 1
ATOM 732 C C . CYS A 1 94 ? 20.254 1.182 -13.204 1.00 89.88 94 CYS A C 1
ATOM 734 O O . CYS A 1 94 ? 21.048 2.126 -13.240 1.00 89.88 94 CYS A O 1
ATOM 736 N N . SER A 1 95 ? 20.219 0.218 -14.130 1.00 88.88 95 SER A N 1
ATOM 737 C CA . SER A 1 95 ? 21.128 0.150 -15.277 1.00 88.88 95 SER A CA 1
ATOM 738 C C . SER A 1 95 ? 21.043 1.417 -16.134 1.00 88.88 95 SER A C 1
ATOM 740 O O . SER A 1 95 ? 22.052 2.085 -16.370 1.00 88.88 95 SER A O 1
ATOM 742 N N . TYR A 1 96 ? 19.827 1.826 -16.509 1.00 86.06 96 TYR A N 1
ATOM 743 C CA . TYR A 1 96 ? 19.598 3.001 -17.351 1.00 86.06 96 TYR A CA 1
ATOM 744 C C . TYR A 1 96 ? 20.093 4.309 -16.716 1.00 86.06 96 TYR A C 1
ATOM 746 O O . TYR A 1 96 ? 20.618 5.188 -17.401 1.00 86.06 96 TYR A O 1
ATOM 754 N N . ARG A 1 97 ? 19.932 4.455 -15.398 1.00 85.94 97 ARG A N 1
ATOM 755 C CA . ARG A 1 97 ? 20.301 5.680 -14.671 1.00 85.94 97 ARG A CA 1
ATOM 756 C C . ARG A 1 97 ? 21.732 5.659 -14.129 1.00 85.94 97 ARG A C 1
ATOM 758 O O . ARG A 1 97 ? 22.143 6.642 -13.515 1.00 85.94 97 ARG A O 1
ATOM 765 N N . GLY A 1 98 ? 22.479 4.570 -14.330 1.00 87.94 98 GLY A N 1
ATOM 766 C CA . GLY A 1 98 ? 23.823 4.397 -13.772 1.00 87.94 98 GLY A CA 1
ATOM 767 C C . GLY A 1 98 ? 23.837 4.422 -12.241 1.00 87.94 98 GLY A C 1
ATOM 768 O O . GLY A 1 98 ? 24.774 4.944 -11.639 1.00 87.94 98 GLY A O 1
ATOM 769 N N . MET A 1 99 ? 22.772 3.917 -11.614 1.00 90.12 99 MET A N 1
ATOM 770 C CA . MET A 1 99 ? 22.625 3.833 -10.161 1.00 90.12 99 MET A CA 1
ATOM 771 C C . MET A 1 99 ? 22.741 2.379 -9.702 1.00 90.12 99 MET A C 1
ATOM 773 O O . MET A 1 99 ? 22.564 1.452 -10.486 1.00 90.12 99 MET A O 1
ATOM 777 N N . SER A 1 100 ? 23.015 2.177 -8.416 1.00 91.31 100 SER A N 1
ATOM 778 C CA . SER A 1 100 ? 23.094 0.848 -7.813 1.00 91.31 100 SER A CA 1
ATOM 779 C C . SER A 1 100 ? 22.261 0.834 -6.542 1.00 91.31 100 SER A C 1
ATOM 781 O O . SER A 1 100 ? 22.725 1.293 -5.502 1.00 91.31 100 SER A O 1
ATOM 783 N N . TYR A 1 101 ? 21.042 0.314 -6.646 1.00 92.75 101 TYR A N 1
ATOM 784 C CA . TYR A 1 101 ? 20.185 0.014 -5.504 1.00 92.75 101 TYR A CA 1
ATOM 785 C C . TYR A 1 101 ? 19.799 -1.459 -5.550 1.00 92.75 101 TYR A C 1
ATOM 787 O O . TYR A 1 101 ? 19.461 -1.987 -6.609 1.00 92.75 101 TYR A O 1
ATOM 795 N N . SER A 1 102 ? 19.832 -2.119 -4.400 1.00 92.00 102 SER A N 1
ATOM 796 C CA . SER A 1 102 ? 19.249 -3.447 -4.246 1.00 92.00 102 SER A CA 1
ATOM 797 C C . SER A 1 102 ? 17.720 -3.374 -4.253 1.00 92.00 102 SER A C 1
ATOM 799 O O . SER A 1 102 ? 17.121 -2.343 -3.934 1.00 92.00 102 SER A O 1
ATOM 801 N N . VAL A 1 103 ? 17.073 -4.496 -4.577 1.00 91.44 103 VAL A N 1
ATOM 802 C CA . VAL A 1 103 ? 15.609 -4.617 -4.494 1.00 91.44 103 VAL A CA 1
ATOM 803 C C . VAL A 1 103 ? 15.131 -4.278 -3.080 1.00 91.44 103 VAL A C 1
ATOM 805 O O . VAL A 1 103 ? 14.210 -3.484 -2.920 1.00 91.44 103 VAL A O 1
ATOM 808 N N . GLU A 1 104 ? 15.794 -4.811 -2.052 1.00 94.56 104 GLU A N 1
ATOM 809 C CA . GLU A 1 104 ? 15.445 -4.569 -0.648 1.00 94.56 104 GLU A CA 1
ATOM 810 C C . GLU A 1 104 ? 15.477 -3.075 -0.280 1.00 94.56 104 GLU A C 1
ATOM 812 O O . GLU A 1 104 ? 14.540 -2.571 0.347 1.00 94.56 104 GLU A O 1
ATOM 817 N N . GLU A 1 105 ? 16.496 -2.332 -0.726 1.00 95.19 105 GLU A N 1
ATOM 818 C CA . GLU A 1 105 ? 16.589 -0.880 -0.515 1.00 95.19 105 GLU A CA 1
ATOM 819 C C . GLU A 1 105 ? 15.455 -0.124 -1.217 1.00 95.19 105 GLU A C 1
ATOM 821 O O . GLU A 1 105 ? 14.827 0.753 -0.618 1.00 95.19 105 GLU A O 1
ATOM 826 N N . VAL A 1 106 ? 15.148 -0.470 -2.471 1.00 95.75 106 VAL A N 1
ATOM 827 C CA . VAL A 1 106 ? 14.051 0.161 -3.222 1.00 95.75 106 VAL A CA 1
ATOM 828 C C . VAL A 1 106 ? 12.707 -0.079 -2.534 1.00 95.75 106 VAL A C 1
ATOM 830 O O . VAL A 1 106 ? 11.943 0.868 -2.334 1.00 95.75 106 VAL A O 1
ATOM 833 N N . ILE A 1 107 ? 12.424 -1.319 -2.128 1.00 96.12 107 ILE A N 1
ATOM 834 C CA . ILE A 1 107 ? 11.196 -1.664 -1.401 1.00 96.12 107 ILE A CA 1
ATOM 835 C C . ILE A 1 107 ? 11.130 -0.914 -0.065 1.00 96.12 107 ILE A C 1
ATOM 837 O O . ILE A 1 107 ? 10.084 -0.353 0.271 1.00 96.12 107 ILE A O 1
ATOM 841 N N . THR A 1 108 ? 12.245 -0.816 0.660 1.00 96.62 108 THR A N 1
ATOM 842 C CA . THR A 1 108 ? 12.333 -0.039 1.907 1.00 96.62 108 THR A CA 1
ATOM 843 C C . THR A 1 108 ? 11.982 1.432 1.676 1.00 96.62 108 THR A C 1
ATOM 845 O O . THR A 1 108 ? 11.157 1.990 2.403 1.00 96.62 108 THR A O 1
ATOM 848 N N . HIS A 1 109 ? 12.499 2.054 0.613 1.00 95.69 109 HIS A N 1
ATOM 849 C CA . HIS A 1 109 ? 12.143 3.430 0.258 1.00 95.69 109 HIS A CA 1
ATOM 850 C C . HIS A 1 109 ? 10.645 3.610 -0.032 1.00 95.69 109 HIS A C 1
ATOM 852 O O . HIS A 1 109 ? 10.078 4.644 0.327 1.00 95.69 109 HIS A O 1
ATOM 858 N N . ILE A 1 110 ? 9.989 2.621 -0.652 1.00 96.56 110 ILE A N 1
ATOM 859 C CA . ILE A 1 110 ? 8.534 2.646 -0.879 1.00 96.56 110 ILE A CA 1
ATOM 860 C C . ILE A 1 110 ? 7.784 2.589 0.458 1.00 96.56 110 ILE A C 1
ATOM 862 O O . ILE A 1 110 ? 6.840 3.358 0.662 1.00 96.56 110 ILE A O 1
ATOM 866 N N . VAL A 1 111 ? 8.198 1.712 1.382 1.00 96.12 111 VAL A N 1
ATOM 867 C CA . VAL A 1 111 ? 7.596 1.604 2.724 1.00 96.12 111 VAL A CA 1
ATOM 868 C C . VAL A 1 111 ? 7.678 2.936 3.469 1.00 96.12 111 VAL A C 1
ATOM 870 O O . VAL A 1 111 ? 6.670 3.392 4.017 1.00 96.12 111 VAL A O 1
ATOM 873 N N . GLU A 1 112 ? 8.849 3.570 3.469 1.00 94.19 112 GLU A N 1
ATOM 874 C CA . GLU A 1 112 ? 9.076 4.862 4.123 1.00 94.19 112 GLU A CA 1
ATOM 875 C C . GLU A 1 112 ? 8.237 5.987 3.503 1.00 94.19 112 GLU A C 1
ATOM 877 O O . GLU A 1 112 ? 7.652 6.799 4.228 1.00 94.19 112 GLU A O 1
ATOM 882 N N . GLU A 1 113 ? 8.144 6.037 2.171 1.00 93.25 113 GLU A N 1
ATOM 883 C CA . GLU A 1 113 ? 7.329 7.038 1.479 1.00 93.25 113 GLU A CA 1
ATOM 884 C C . GLU A 1 113 ? 5.841 6.848 1.806 1.00 93.25 113 GLU A C 1
ATOM 886 O O . GLU A 1 113 ? 5.165 7.809 2.171 1.00 93.25 113 GLU A O 1
ATOM 891 N N . LEU A 1 114 ? 5.328 5.614 1.762 1.00 94.69 114 LEU A N 1
ATOM 892 C CA . LEU A 1 114 ? 3.942 5.307 2.130 1.00 94.69 114 LEU A CA 1
ATOM 893 C C . LEU A 1 114 ? 3.643 5.630 3.595 1.00 94.69 114 LEU A C 1
ATOM 895 O O . LEU A 1 114 ? 2.556 6.117 3.913 1.00 94.69 114 LEU A O 1
ATOM 899 N N . GLU A 1 115 ? 4.595 5.385 4.494 1.00 91.94 115 GLU A N 1
ATOM 900 C CA . GLU A 1 115 ? 4.469 5.779 5.891 1.00 91.94 115 GLU A CA 1
ATOM 901 C C . GLU A 1 115 ? 4.349 7.296 6.033 1.00 91.94 115 GLU A C 1
ATOM 903 O O . GLU A 1 115 ? 3.384 7.761 6.644 1.00 91.94 115 GLU A O 1
ATOM 908 N N . SER A 1 116 ? 5.256 8.052 5.416 1.00 89.94 116 SER A N 1
ATOM 909 C CA . SER A 1 116 ? 5.239 9.519 5.416 1.00 89.94 116 SER A CA 1
ATOM 910 C C . SER A 1 116 ? 3.925 10.079 4.859 1.00 89.94 116 SER A C 1
ATOM 912 O O . SER A 1 116 ? 3.248 10.882 5.512 1.00 89.94 116 SER A O 1
ATOM 914 N N . LEU A 1 117 ? 3.495 9.579 3.697 1.00 90.94 117 LEU A N 1
ATOM 915 C CA . LEU A 1 117 ? 2.255 9.989 3.033 1.00 90.94 117 LEU A CA 1
ATOM 916 C C . LEU A 1 117 ? 1.006 9.644 3.845 1.00 90.94 117 LEU A C 1
ATOM 918 O O . LEU A 1 117 ? -0.015 10.314 3.711 1.00 90.94 117 LEU A O 1
ATOM 922 N N . SER A 1 118 ? 1.063 8.639 4.722 1.00 90.75 118 SER A N 1
ATOM 923 C CA . SER A 1 118 ? -0.086 8.246 5.536 1.00 90.75 118 SER A CA 1
ATOM 924 C C . SER A 1 118 ? -0.506 9.315 6.562 1.00 90.75 118 SER A C 1
ATOM 926 O O . SER A 1 118 ? -1.655 9.288 7.008 1.00 90.75 118 SER A O 1
ATOM 928 N N . TYR A 1 119 ? 0.363 10.274 6.908 1.00 86.25 119 TYR A N 1
ATOM 929 C CA . TYR A 1 119 ? 0.102 11.349 7.885 1.00 86.25 119 TYR A CA 1
ATOM 930 C C . TYR A 1 119 ? -0.383 12.650 7.241 1.00 86.25 119 TYR A C 1
ATOM 932 O O . TYR A 1 119 ? 0.037 13.747 7.614 1.00 86.25 119 TYR A O 1
ATOM 940 N N . ILE A 1 120 ? -1.276 12.541 6.264 1.00 83.56 120 ILE A N 1
ATOM 941 C CA . ILE A 1 120 ? -1.848 13.670 5.520 1.00 83.56 120 ILE A CA 1
ATOM 942 C C . ILE A 1 120 ? -2.421 14.726 6.481 1.00 83.56 120 ILE A C 1
ATOM 944 O O . ILE A 1 120 ? -3.325 14.432 7.265 1.00 83.56 120 ILE A O 1
ATOM 948 N N . GLY A 1 121 ? -1.943 15.970 6.378 1.00 65.94 121 GLY A N 1
ATOM 949 C CA . GLY A 1 121 ? -2.442 17.126 7.135 1.00 65.94 121 GLY A CA 1
ATOM 950 C C . GLY A 1 121 ? -1.761 17.430 8.482 1.00 65.94 121 GLY A C 1
ATOM 951 O O . GLY A 1 121 ? -2.205 18.355 9.163 1.00 65.94 121 GLY A O 1
ATOM 952 N N . PHE A 1 122 ? -0.696 16.718 8.868 1.00 71.19 122 PHE A N 1
ATOM 953 C CA . PHE A 1 122 ? 0.021 16.881 10.145 1.00 71.19 122 PHE A CA 1
ATOM 954 C C . PHE A 1 122 ? 1.357 17.649 10.070 1.00 71.19 122 PHE A C 1
ATOM 956 O O . PHE A 1 122 ? 1.608 18.497 10.926 1.00 71.19 122 PHE A O 1
ATOM 963 N N . SER A 1 123 ? 2.203 17.407 9.065 1.00 67.88 123 SER A N 1
ATOM 964 C CA . SER A 1 123 ? 3.436 18.168 8.771 1.00 67.88 123 SER A CA 1
ATOM 965 C C . SER A 1 123 ? 3.252 19.171 7.619 1.00 67.88 123 SER A C 1
ATOM 967 O O . SER A 1 123 ? 2.214 19.184 6.952 1.00 67.88 123 SER A O 1
ATOM 969 N N . LYS A 1 124 ? 4.263 20.002 7.331 1.00 68.31 124 LYS A N 1
ATOM 970 C CA . LYS A 1 124 ? 4.247 20.873 6.143 1.00 68.31 124 LYS A CA 1
ATOM 971 C C . LYS A 1 124 ? 4.177 20.057 4.843 1.00 68.31 124 LYS A C 1
ATOM 973 O O . LYS A 1 124 ? 3.305 20.350 4.029 1.00 68.31 124 LYS A O 1
ATOM 978 N N . GLU A 1 125 ? 4.991 19.007 4.678 1.00 70.88 125 GLU A N 1
ATOM 979 C CA . GLU A 1 125 ? 4.925 18.144 3.480 1.00 70.88 125 GLU A CA 1
ATOM 980 C C . GLU A 1 125 ? 3.559 17.456 3.350 1.00 70.88 125 GLU A C 1
ATOM 982 O O . GLU A 1 125 ? 3.002 17.295 2.261 1.00 70.88 125 GLU A O 1
ATOM 987 N N . SER A 1 126 ? 2.957 17.096 4.480 1.00 76.69 126 SER A N 1
ATOM 988 C CA . SER A 1 126 ? 1.646 16.458 4.474 1.00 76.69 126 SER A CA 1
ATOM 989 C C . SER A 1 126 ? 0.504 17.405 4.064 1.00 76.69 126 SER A C 1
ATOM 991 O O . SER A 1 126 ? -0.538 16.935 3.606 1.00 76.69 126 SER A O 1
ATOM 993 N N . LYS A 1 127 ? 0.681 18.729 4.214 1.00 82.38 127 LYS A N 1
ATOM 994 C CA . LYS A 1 127 ? -0.280 19.733 3.726 1.00 82.38 127 LYS A CA 1
ATOM 995 C C . LYS A 1 127 ? -0.222 19.848 2.206 1.00 82.38 127 LYS A C 1
ATOM 997 O O . LYS A 1 127 ? -1.268 19.931 1.575 1.00 82.38 127 LYS A O 1
ATOM 1002 N N . GLU A 1 128 ? 0.972 19.787 1.618 1.00 87.31 128 GLU A N 1
ATOM 1003 C CA . GLU A 1 128 ? 1.128 19.730 0.157 1.00 87.31 128 GLU A CA 1
ATOM 1004 C C . GLU A 1 128 ? 0.490 18.458 -0.410 1.00 87.31 128 GLU A C 1
ATOM 1006 O O . GLU A 1 128 ? -0.277 18.517 -1.367 1.00 87.31 128 GLU A O 1
ATOM 1011 N N . THR A 1 129 ? 0.711 17.319 0.251 1.00 88.19 129 THR A N 1
ATOM 1012 C CA . THR A 1 129 ? 0.062 16.050 -0.111 1.00 88.19 129 THR A CA 1
ATOM 1013 C C . THR A 1 129 ? -1.466 16.157 -0.060 1.00 88.19 129 THR A C 1
ATOM 1015 O O . THR A 1 129 ? -2.147 15.683 -0.969 1.00 88.19 129 THR A O 1
ATOM 1018 N N . ALA A 1 130 ? -2.020 16.822 0.962 1.00 90.50 130 ALA A N 1
ATOM 1019 C CA . ALA A 1 130 ? -3.458 17.073 1.056 1.00 90.50 130 ALA A CA 1
ATOM 1020 C C . ALA A 1 130 ? -3.972 17.905 -0.132 1.00 90.50 130 ALA A C 1
ATOM 1022 O O . ALA A 1 130 ? -4.987 17.550 -0.729 1.00 90.50 130 ALA A O 1
ATOM 1023 N N . GLN A 1 131 ? -3.235 18.944 -0.537 1.00 91.25 131 GLN A N 1
ATOM 1024 C CA . GLN A 1 131 ? -3.580 19.753 -1.707 1.00 91.25 131 GLN A CA 1
ATOM 1025 C C . GLN A 1 131 ? -3.541 18.936 -3.006 1.00 91.25 131 GLN A C 1
ATOM 1027 O O . GLN A 1 131 ? -4.440 19.060 -3.839 1.00 91.25 131 GLN A O 1
ATOM 1032 N N . TYR A 1 132 ? -2.530 18.081 -3.193 1.00 92.69 132 TYR A N 1
ATOM 1033 C 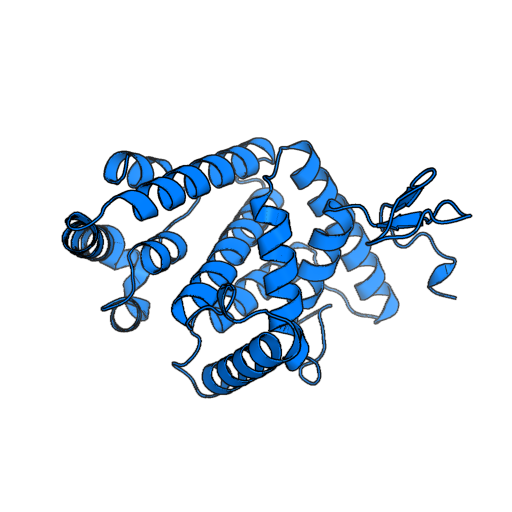CA . TYR A 1 132 ? -2.456 17.201 -4.366 1.00 92.69 132 TYR A CA 1
ATOM 1034 C C . TYR A 1 132 ? -3.649 16.246 -4.427 1.00 92.69 132 TYR A C 1
ATOM 1036 O O . TYR A 1 132 ? -4.226 16.044 -5.495 1.00 92.69 132 TYR A O 1
ATOM 1044 N N . ILE A 1 133 ? -4.065 15.711 -3.280 1.00 94.44 133 ILE A N 1
ATOM 1045 C CA . ILE A 1 133 ? -5.258 14.872 -3.167 1.00 94.44 133 ILE A CA 1
ATOM 1046 C C . ILE A 1 133 ? -6.520 15.655 -3.535 1.00 94.44 133 ILE A C 1
ATOM 1048 O O . ILE A 1 133 ? -7.322 15.170 -4.328 1.00 94.44 133 ILE A O 1
ATOM 1052 N N . GLU A 1 134 ? -6.717 16.859 -3.002 1.00 93.50 134 GLU A N 1
ATOM 1053 C CA . GLU A 1 134 ? -7.880 17.694 -3.338 1.00 93.50 134 GLU A CA 1
ATOM 1054 C C . GLU A 1 134 ? -7.944 18.013 -4.838 1.00 93.50 134 GLU A C 1
ATOM 1056 O O . GLU A 1 134 ? -9.001 17.873 -5.466 1.00 93.50 134 GLU A O 1
ATOM 1061 N N . ASN A 1 135 ? -6.800 18.345 -5.437 1.00 94.56 135 ASN A N 1
ATOM 1062 C CA . ASN A 1 135 ? -6.687 18.590 -6.872 1.00 94.56 135 ASN A CA 1
ATOM 1063 C C . ASN A 1 135 ? -7.037 17.333 -7.677 1.00 94.56 135 ASN A C 1
ATOM 1065 O O . ASN A 1 135 ? -7.864 17.398 -8.585 1.00 94.56 135 ASN A O 1
ATOM 1069 N N . PHE A 1 136 ? -6.487 16.173 -7.311 1.00 95.19 136 PHE A N 1
ATOM 1070 C CA . PHE A 1 136 ? -6.805 14.906 -7.967 1.00 95.19 136 PHE A CA 1
ATOM 1071 C C . PHE A 1 136 ? -8.300 14.573 -7.874 1.00 95.19 136 PHE A C 1
ATOM 1073 O O . PHE A 1 136 ? -8.937 14.271 -8.885 1.00 95.19 136 PHE A O 1
ATOM 1080 N N . GLN A 1 137 ? -8.888 14.667 -6.679 1.00 95.12 137 GLN A N 1
ATOM 1081 C CA . GLN A 1 137 ? -10.302 14.349 -6.480 1.00 95.12 137 GLN A CA 1
ATOM 1082 C C . GLN A 1 137 ? -11.205 15.257 -7.315 1.00 95.12 137 GLN A C 1
ATOM 1084 O O . GLN A 1 137 ? -12.113 14.760 -7.975 1.00 95.12 137 GLN A O 1
ATOM 1089 N N . SER A 1 138 ? -10.932 16.565 -7.334 1.00 93.88 138 SER A N 1
ATOM 1090 C CA . 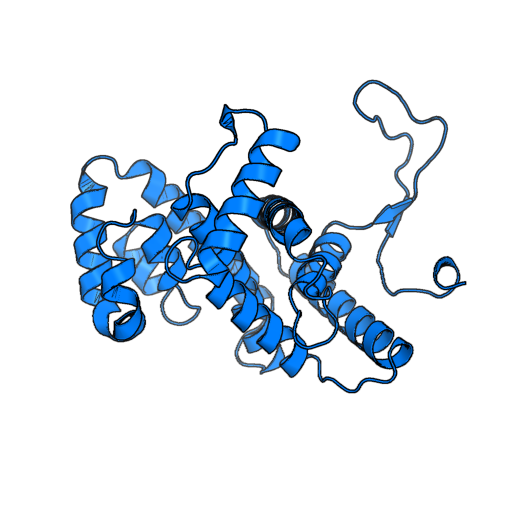SER A 1 138 ? -11.737 17.531 -8.093 1.00 93.88 138 SER A CA 1
ATOM 1091 C C . SER A 1 138 ? -11.666 17.339 -9.610 1.00 93.88 138 SER A C 1
ATOM 1093 O O . SER A 1 138 ? -12.648 17.623 -10.295 1.00 93.88 138 SER A O 1
ATOM 1095 N N . GLN A 1 139 ? -10.542 16.839 -10.128 1.00 94.31 139 GLN A N 1
ATOM 1096 C CA . GLN A 1 139 ? -10.317 16.666 -11.564 1.00 94.31 139 GLN A CA 1
ATOM 1097 C C . GLN A 1 139 ? -10.759 15.297 -12.095 1.00 94.31 139 GLN A C 1
ATOM 1099 O O . GLN A 1 139 ? -11.270 15.218 -13.211 1.00 94.31 139 GLN A O 1
ATOM 1104 N N . TYR A 1 140 ? -10.560 14.222 -11.327 1.00 92.25 140 TYR A N 1
ATOM 1105 C CA . TYR A 1 140 ? -10.676 12.851 -11.843 1.00 92.25 140 TYR A CA 1
ATOM 1106 C C . TYR A 1 140 ? -11.797 12.033 -11.204 1.00 92.25 140 TYR A C 1
ATOM 1108 O O . TYR A 1 140 ? -12.251 11.054 -11.800 1.00 92.25 140 TYR A O 1
ATOM 1116 N N . LEU A 1 141 ? -12.261 12.399 -10.006 1.00 91.56 141 LEU A N 1
ATOM 1117 C CA . LEU A 1 141 ? -13.283 11.630 -9.302 1.00 91.56 141 LEU A CA 1
ATOM 1118 C C . LEU A 1 141 ? -14.663 12.279 -9.427 1.00 91.56 141 LEU A C 1
ATOM 1120 O O . LEU A 1 141 ? -14.828 13.493 -9.513 1.00 91.56 141 LEU A O 1
ATOM 1124 N N . ARG A 1 142 ? -15.706 11.447 -9.379 1.00 89.75 142 ARG A N 1
ATOM 1125 C CA . ARG A 1 142 ? -17.076 11.924 -9.149 1.00 89.75 142 ARG A CA 1
ATOM 1126 C C . ARG A 1 142 ? -17.272 12.164 -7.653 1.00 89.75 142 ARG A C 1
ATOM 1128 O O . ARG A 1 142 ? -16.727 11.414 -6.849 1.00 89.75 142 ARG A O 1
ATOM 1135 N N . ARG A 1 143 ? -18.110 13.140 -7.275 1.00 84.81 143 ARG A N 1
ATOM 1136 C CA . ARG A 1 143 ? -18.373 13.505 -5.863 1.00 84.81 143 ARG A CA 1
ATOM 1137 C C . ARG A 1 143 ? -18.627 12.319 -4.911 1.00 84.81 143 ARG A C 1
ATOM 1139 O O . ARG A 1 143 ? -18.084 12.360 -3.814 1.00 84.81 143 ARG A O 1
ATOM 1146 N N . PRO A 1 144 ? -19.374 11.258 -5.282 1.00 87.38 144 PRO A N 1
ATOM 1147 C CA . PRO A 1 144 ? -19.577 10.104 -4.398 1.00 87.38 144 PRO A CA 1
ATOM 1148 C C . PRO A 1 144 ? -18.294 9.334 -4.053 1.00 87.38 144 PRO A C 1
ATOM 1150 O O . PRO A 1 144 ? -18.234 8.670 -3.026 1.00 87.38 144 PRO A O 1
ATOM 1153 N N . ASN A 1 145 ? -17.264 9.442 -4.893 1.00 86.19 145 ASN A N 1
ATOM 1154 C CA . ASN A 1 145 ? -15.978 8.777 -4.702 1.00 86.19 145 ASN A CA 1
ATOM 1155 C C . ASN A 1 145 ? -14.981 9.645 -3.921 1.00 86.19 145 ASN A C 1
ATOM 1157 O O . ASN A 1 145 ? -13.850 9.210 -3.702 1.00 86.19 145 ASN A O 1
ATOM 1161 N N . PHE A 1 146 ? -15.368 10.861 -3.517 1.00 91.31 146 PHE A N 1
ATOM 1162 C CA . PHE A 1 146 ? -14.504 11.727 -2.723 1.00 91.31 146 PHE A CA 1
ATOM 1163 C C . PHE A 1 146 ? -14.326 11.123 -1.334 1.00 91.31 146 PHE A C 1
ATOM 1165 O O . PHE A 1 146 ? -15.278 10.706 -0.676 1.00 91.31 146 PHE A O 1
ATOM 1172 N N . GLN A 1 147 ? -13.085 11.112 -0.877 1.00 90.25 147 GLN A N 1
ATOM 1173 C CA . GLN A 1 147 ? -12.676 10.628 0.424 1.00 90.25 147 GLN A CA 1
ATOM 1174 C C . GLN A 1 147 ? -12.096 11.779 1.240 1.00 90.25 147 GLN A C 1
ATOM 1176 O O . GLN A 1 147 ? -11.395 12.660 0.735 1.00 90.25 147 GLN A O 1
ATOM 1181 N N . LYS A 1 148 ? -12.380 11.752 2.542 1.00 89.88 148 LYS A N 1
ATOM 1182 C CA . LYS A 1 148 ? -11.720 12.629 3.514 1.00 89.88 148 LYS A CA 1
ATOM 1183 C C . LYS A 1 148 ? -10.267 12.181 3.708 1.00 89.88 148 LYS A C 1
ATOM 1185 O O . LYS A 1 148 ? -9.908 11.058 3.352 1.00 89.88 148 LYS A O 1
ATOM 1190 N N . SER A 1 149 ? -9.445 13.015 4.344 1.00 88.81 149 SER A N 1
ATOM 1191 C CA . SER A 1 149 ? -8.019 12.728 4.563 1.00 88.81 149 SER A CA 1
ATOM 1192 C C . SER A 1 149 ? -7.767 11.387 5.259 1.00 88.81 149 SER A C 1
ATOM 1194 O O . SER A 1 149 ? -6.846 10.675 4.878 1.00 88.81 149 SER A O 1
ATOM 1196 N N . TYR A 1 150 ? -8.611 10.975 6.216 1.00 88.62 150 TYR A N 1
ATOM 1197 C CA . TYR A 1 150 ? -8.453 9.661 6.856 1.00 88.62 150 TYR A CA 1
ATOM 1198 C C . TYR A 1 150 ? -8.623 8.496 5.867 1.00 88.62 150 TYR A C 1
ATOM 1200 O O . TYR A 1 150 ? -7.943 7.485 6.009 1.00 88.62 150 TYR A O 1
ATOM 1208 N N . GLY A 1 151 ? -9.507 8.633 4.870 1.00 92.44 151 GLY A N 1
ATOM 1209 C CA . GLY A 1 151 ? -9.775 7.597 3.873 1.00 92.44 151 GLY A CA 1
ATOM 1210 C C . GLY A 1 151 ? -8.583 7.422 2.941 1.00 92.44 151 GLY A C 1
ATOM 1211 O O . GLY A 1 151 ? -8.158 6.304 2.683 1.00 92.44 151 GLY A O 1
ATOM 1212 N N . TRP A 1 152 ? -7.965 8.528 2.527 1.00 94.38 152 TRP A N 1
ATOM 1213 C CA . TRP A 1 152 ? -6.677 8.499 1.828 1.00 94.38 152 TRP A CA 1
ATOM 1214 C C . TRP A 1 152 ? -5.564 7.912 2.682 1.00 94.38 152 TRP A C 1
ATOM 1216 O O . TRP A 1 152 ? -4.785 7.090 2.208 1.00 94.38 152 TRP A O 1
ATOM 1226 N N . GLY A 1 153 ? -5.543 8.267 3.964 1.00 93.69 153 GLY A N 1
ATOM 1227 C CA . GLY A 1 153 ? -4.657 7.650 4.928 1.00 93.69 153 GLY A CA 1
ATOM 1228 C C . GLY A 1 153 ? -4.781 6.123 4.933 1.00 93.69 153 GLY A C 1
ATOM 1229 O O . GLY A 1 153 ? -3.764 5.437 4.923 1.00 93.69 153 GLY A O 1
ATOM 1230 N N . VAL A 1 154 ? -6.000 5.582 4.953 1.00 94.19 154 VAL A N 1
ATOM 1231 C CA . VAL A 1 154 ? -6.237 4.130 4.886 1.00 94.19 154 VAL A CA 1
ATOM 1232 C C . VAL A 1 154 ? -5.635 3.522 3.616 1.00 94.19 154 VAL A C 1
ATOM 1234 O O . VAL A 1 154 ? -4.943 2.515 3.717 1.00 94.19 154 VAL A O 1
ATOM 1237 N N . ARG A 1 155 ? -5.798 4.160 2.447 1.00 95.69 155 ARG A N 1
ATOM 1238 C CA . ARG A 1 155 ? -5.202 3.680 1.182 1.00 95.69 155 ARG A CA 1
ATOM 1239 C C . ARG A 1 155 ? -3.680 3.571 1.267 1.00 95.69 155 ARG A C 1
ATOM 1241 O O . ARG A 1 155 ? -3.115 2.540 0.919 1.00 95.69 155 ARG A O 1
ATOM 1248 N N . PHE A 1 156 ? -3.018 4.607 1.789 1.00 95.88 156 PHE A N 1
ATOM 1249 C CA . PHE A 1 156 ? -1.565 4.584 1.980 1.00 95.88 156 PHE A CA 1
ATOM 1250 C C . PHE A 1 156 ? -1.125 3.461 2.919 1.00 95.88 156 PHE A C 1
ATOM 1252 O O . PHE A 1 156 ? -0.160 2.761 2.629 1.00 95.88 156 PHE A O 1
ATOM 1259 N N . LEU A 1 157 ? -1.841 3.261 4.026 1.00 95.31 157 LEU A N 1
ATOM 1260 C CA . LEU A 1 157 ? -1.509 2.215 4.989 1.00 95.31 157 LEU A CA 1
ATOM 1261 C C . LEU A 1 157 ? -1.752 0.804 4.450 1.00 95.31 157 LEU A C 1
ATOM 1263 O O . LEU A 1 157 ? -0.953 -0.085 4.725 1.00 95.31 157 LEU A O 1
ATOM 1267 N N . ARG A 1 158 ? -2.807 0.603 3.656 1.00 96.00 158 ARG A N 1
ATOM 1268 C CA . ARG A 1 158 ? -3.082 -0.676 2.994 1.00 96.00 158 ARG A CA 1
ATOM 1269 C C . ARG A 1 158 ? -1.971 -1.039 2.013 1.00 96.00 158 ARG A C 1
ATOM 1271 O O . ARG A 1 158 ? -1.448 -2.149 2.061 1.00 96.00 158 ARG A O 1
ATOM 1278 N N . LEU A 1 159 ? -1.550 -0.087 1.177 1.00 96.81 159 LEU A N 1
ATOM 1279 C CA . LEU A 1 159 ? -0.386 -0.278 0.307 1.00 96.81 159 LEU A CA 1
ATOM 1280 C C . LEU A 1 159 ? 0.883 -0.517 1.130 1.00 96.81 159 LEU A C 1
ATOM 1282 O O . LEU A 1 159 ? 1.666 -1.398 0.798 1.00 96.81 159 LEU A O 1
ATOM 1286 N N . ARG A 1 160 ? 1.071 0.206 2.242 1.00 96.19 160 ARG A N 1
ATOM 1287 C CA . ARG A 1 160 ? 2.221 0.001 3.135 1.00 96.19 160 ARG A CA 1
ATOM 1288 C C . ARG A 1 160 ? 2.245 -1.420 3.686 1.00 96.19 160 ARG A C 1
ATOM 1290 O O . ARG A 1 160 ? 3.313 -2.011 3.753 1.00 96.19 160 ARG A O 1
ATOM 1297 N N . PHE A 1 161 ? 1.092 -1.963 4.069 1.00 95.81 161 PHE A N 1
ATOM 1298 C CA . PHE A 1 161 ? 0.966 -3.341 4.536 1.00 95.81 161 PHE A CA 1
ATOM 1299 C C . PHE A 1 161 ? 1.365 -4.347 3.441 1.00 95.81 161 PHE A C 1
ATOM 1301 O O . PHE A 1 161 ? 2.148 -5.252 3.725 1.00 95.81 161 PHE A O 1
ATOM 1308 N N . LEU A 1 162 ? 0.945 -4.137 2.182 1.00 95.50 162 LEU A N 1
ATOM 1309 C CA . LEU A 1 162 ? 1.396 -4.952 1.038 1.00 95.50 162 LEU A CA 1
ATOM 1310 C C . LEU A 1 162 ? 2.910 -4.917 0.877 1.00 95.50 162 LEU A C 1
ATOM 1312 O O . LEU A 1 162 ? 3.558 -5.957 0.865 1.00 95.50 162 LEU A O 1
ATOM 1316 N N . VAL A 1 163 ? 3.472 -3.716 0.781 1.00 96.12 163 VAL A N 1
ATOM 1317 C CA . VAL A 1 163 ? 4.897 -3.538 0.497 1.00 96.12 163 VAL A CA 1
ATOM 1318 C C . VAL A 1 163 ? 5.755 -4.049 1.658 1.00 96.12 163 VAL A C 1
ATOM 1320 O O . VAL A 1 163 ? 6.784 -4.669 1.415 1.00 96.12 163 VAL A O 1
ATOM 1323 N N . LYS A 1 164 ? 5.318 -3.877 2.914 1.00 95.88 164 LYS A N 1
ATOM 1324 C CA . LYS A 1 164 ? 5.987 -4.489 4.074 1.00 95.88 164 LYS A CA 1
ATOM 1325 C C . LYS A 1 164 ? 5.954 -6.015 4.025 1.00 95.88 164 LYS A C 1
ATOM 1327 O O . LYS A 1 164 ? 6.961 -6.636 4.331 1.00 95.88 164 LYS A O 1
ATOM 1332 N N . SER A 1 165 ? 4.838 -6.606 3.606 1.00 95.31 165 SER A N 1
ATOM 1333 C CA . SER A 1 165 ? 4.745 -8.061 3.444 1.00 95.31 165 SER A CA 1
ATOM 1334 C C . SER A 1 165 ? 5.683 -8.552 2.328 1.00 95.31 165 SER A C 1
ATOM 1336 O O . SER A 1 165 ? 6.391 -9.536 2.501 1.00 95.31 165 SER A O 1
ATOM 1338 N N . ILE A 1 166 ? 5.776 -7.820 1.210 1.00 95.19 166 ILE A N 1
ATOM 1339 C CA . ILE A 1 166 ? 6.749 -8.103 0.138 1.00 95.19 166 ILE A CA 1
ATOM 1340 C C . ILE A 1 166 ? 8.191 -8.006 0.660 1.00 95.19 166 ILE A C 1
ATOM 1342 O O . ILE A 1 166 ? 9.014 -8.861 0.341 1.00 95.19 166 ILE A O 1
ATOM 1346 N N . LEU A 1 167 ? 8.499 -6.998 1.482 1.00 95.25 167 LEU A N 1
ATOM 1347 C CA . LEU A 1 167 ? 9.817 -6.845 2.100 1.00 95.25 167 LEU A CA 1
ATOM 1348 C C . LEU A 1 167 ? 10.175 -8.051 2.980 1.00 95.25 167 LEU A C 1
ATOM 1350 O O . LEU A 1 167 ? 11.262 -8.604 2.835 1.00 95.25 167 LEU A O 1
ATOM 1354 N N . GLN A 1 168 ? 9.242 -8.505 3.820 1.00 95.19 168 GLN A N 1
ATOM 1355 C CA . GLN A 1 168 ? 9.420 -9.703 4.648 1.00 95.19 168 GLN A CA 1
ATOM 1356 C C . GLN A 1 168 ? 9.637 -10.965 3.807 1.00 95.19 168 GLN A C 1
ATOM 1358 O O . GLN A 1 168 ? 10.444 -11.819 4.166 1.00 95.19 168 GLN A O 1
ATOM 1363 N N . LEU A 1 169 ? 8.974 -11.080 2.655 1.00 94.75 169 LEU A N 1
ATOM 1364 C CA . LEU A 1 169 ? 9.211 -12.182 1.725 1.00 94.75 169 LEU A CA 1
ATOM 1365 C C . LEU A 1 169 ? 10.610 -12.134 1.107 1.00 94.75 169 LEU A C 1
ATOM 1367 O O . LEU A 1 169 ? 11.284 -13.162 1.046 1.00 94.75 169 LEU A O 1
ATOM 1371 N N . ILE A 1 170 ? 11.090 -10.954 0.703 1.00 93.19 170 ILE A N 1
ATOM 1372 C CA . ILE A 1 170 ? 12.471 -10.774 0.215 1.00 93.19 170 ILE A CA 1
ATOM 1373 C C . ILE A 1 170 ? 13.480 -11.178 1.301 1.00 93.19 170 ILE A C 1
ATOM 1375 O O . ILE A 1 170 ? 14.484 -11.832 1.009 1.00 93.19 170 ILE A O 1
ATOM 1379 N N . GLN A 1 171 ? 13.167 -10.864 2.559 1.00 94.06 171 GLN A N 1
ATOM 1380 C CA . GLN A 1 171 ? 13.932 -11.248 3.749 1.00 94.06 171 GLN A CA 1
ATOM 1381 C C . GLN A 1 171 ? 13.726 -12.719 4.163 1.00 94.06 171 GLN A C 1
ATOM 1383 O O . GLN A 1 171 ? 14.386 -13.196 5.086 1.00 94.06 171 GLN A O 1
ATOM 1388 N N . LYS A 1 172 ? 12.884 -13.468 3.435 1.00 94.75 172 LYS A N 1
ATOM 1389 C CA . LYS A 1 172 ? 12.547 -14.887 3.651 1.00 94.75 172 LYS A CA 1
ATOM 1390 C C . LYS A 1 172 ? 11.871 -15.173 4.996 1.00 94.75 172 LYS A C 1
ATOM 1392 O O . LYS A 1 172 ? 11.980 -16.283 5.514 1.00 94.75 172 LYS A O 1
ATOM 1397 N N . GLU A 1 173 ? 11.178 -14.186 5.551 1.00 94.25 173 GLU A N 1
ATOM 1398 C CA . GLU A 1 173 ? 10.405 -14.318 6.790 1.00 94.25 173 GLU A CA 1
ATOM 1399 C C . GLU A 1 173 ? 9.020 -14.929 6.539 1.00 94.25 173 GLU A C 1
ATOM 1401 O O . GLU A 1 173 ? 8.510 -15.649 7.393 1.00 94.25 173 GLU A O 1
ATOM 1406 N N . ILE A 1 174 ? 8.439 -14.671 5.360 1.00 94.94 174 ILE A N 1
ATOM 1407 C CA . ILE A 1 174 ? 7.140 -15.195 4.911 1.00 94.94 174 ILE A CA 1
ATOM 1408 C C . ILE A 1 174 ? 7.186 -15.586 3.425 1.00 94.94 174 ILE A C 1
ATOM 1410 O O . ILE A 1 174 ? 8.114 -15.218 2.705 1.00 94.94 174 ILE A O 1
ATOM 1414 N N . ASN A 1 175 ? 6.177 -16.311 2.944 1.00 95.56 175 ASN A N 1
ATOM 1415 C CA . ASN A 1 175 ? 6.004 -16.679 1.531 1.00 95.56 175 ASN A CA 1
ATOM 1416 C C . ASN A 1 175 ? 4.770 -16.021 0.877 1.00 95.56 175 ASN A C 1
ATOM 1418 O O . ASN A 1 175 ? 3.940 -15.394 1.536 1.00 95.56 175 ASN A O 1
ATOM 1422 N N . GLU A 1 176 ? 4.629 -16.164 -0.442 1.00 95.62 176 GLU A N 1
ATOM 1423 C CA . GLU A 1 176 ? 3.574 -15.532 -1.249 1.00 95.62 176 GLU A CA 1
ATOM 1424 C C . GLU A 1 176 ? 2.166 -15.928 -0.787 1.00 95.62 176 GLU A C 1
ATOM 1426 O O . GLU A 1 176 ? 1.255 -15.094 -0.744 1.00 95.62 176 GLU A O 1
ATOM 1431 N N . LYS A 1 177 ? 1.987 -17.194 -0.398 1.00 95.88 177 LYS A N 1
ATOM 1432 C CA . LYS A 1 177 ? 0.712 -17.717 0.101 1.00 95.88 177 LYS A CA 1
ATOM 1433 C C . LYS A 1 177 ? 0.331 -17.073 1.430 1.00 95.88 177 LYS A C 1
ATOM 1435 O O . LYS A 1 177 ? -0.841 -16.760 1.648 1.00 95.88 177 LYS A O 1
ATOM 1440 N N . GLU A 1 178 ? 1.305 -16.863 2.311 1.00 95.25 178 GLU A N 1
ATOM 1441 C CA . GLU A 1 178 ? 1.095 -16.143 3.565 1.00 95.25 178 GLU A CA 1
ATOM 1442 C C . GLU A 1 178 ? 0.676 -14.700 3.288 1.00 95.25 178 GLU A C 1
ATOM 1444 O O . GLU A 1 178 ? -0.338 -14.273 3.832 1.00 95.25 178 GLU A O 1
ATOM 1449 N N . ILE A 1 179 ? 1.337 -13.983 2.369 1.00 95.38 179 ILE A N 1
ATOM 1450 C CA . ILE A 1 179 ? 0.920 -12.623 1.979 1.00 95.38 179 ILE A CA 1
ATOM 1451 C C . ILE A 1 179 ? -0.535 -12.604 1.483 1.00 95.38 179 ILE A C 1
ATOM 1453 O O . ILE A 1 179 ? -1.323 -11.774 1.947 1.00 95.38 179 ILE A O 1
ATOM 1457 N N . ALA A 1 180 ? -0.914 -13.519 0.582 1.00 95.44 180 ALA A N 1
ATOM 1458 C CA . ALA A 1 180 ? -2.287 -13.617 0.074 1.00 95.44 180 ALA A CA 1
ATOM 1459 C C . ALA A 1 180 ? -3.299 -13.843 1.211 1.00 95.44 180 ALA A C 1
ATOM 1461 O O . ALA A 1 180 ? -4.330 -13.166 1.287 1.00 95.44 180 ALA A O 1
ATOM 1462 N N . SER A 1 181 ? -2.981 -14.755 2.136 1.00 94.94 181 SER A N 1
ATOM 1463 C CA . SER A 1 181 ? -3.809 -15.052 3.309 1.00 94.94 181 SER A CA 1
ATOM 1464 C C . SER A 1 181 ? -3.950 -13.837 4.229 1.00 94.94 181 SER A C 1
ATOM 1466 O O . SER A 1 181 ? -5.068 -13.453 4.575 1.00 94.94 181 SER A O 1
ATOM 1468 N N . LEU A 1 182 ? -2.836 -13.189 4.579 1.00 94.44 182 LEU A N 1
ATOM 1469 C CA . LEU A 1 182 ? -2.793 -11.986 5.414 1.00 94.44 182 LEU A CA 1
ATOM 1470 C C . LEU A 1 182 ? -3.654 -10.865 4.818 1.00 94.44 182 LEU A C 1
ATOM 1472 O O . LEU A 1 182 ? -4.446 -10.239 5.527 1.00 94.44 182 LEU A O 1
ATOM 1476 N N . PHE A 1 183 ? -3.552 -10.644 3.504 1.00 93.25 183 PHE A N 1
ATOM 1477 C CA . PHE A 1 183 ? -4.390 -9.683 2.789 1.00 93.25 183 PHE A CA 1
ATOM 1478 C C . PHE A 1 183 ? -5.870 -10.052 2.841 1.00 93.25 183 PHE A C 1
ATOM 1480 O O . PHE A 1 183 ? -6.705 -9.179 3.093 1.00 93.25 183 PHE A O 1
ATOM 1487 N N . GLY A 1 184 ? -6.196 -11.329 2.636 1.00 92.69 184 GLY A N 1
ATOM 1488 C CA . GLY A 1 184 ? -7.559 -11.841 2.739 1.00 92.69 184 GLY A CA 1
ATOM 1489 C C . GLY A 1 184 ? -8.172 -11.584 4.116 1.00 92.69 184 GLY A C 1
ATOM 1490 O O . GLY A 1 184 ? -9.278 -11.046 4.204 1.00 92.69 184 GLY A O 1
ATOM 1491 N N . VAL A 1 185 ? -7.440 -11.887 5.190 1.00 94.00 185 VAL A N 1
ATOM 1492 C CA . VAL A 1 185 ? -7.899 -11.645 6.567 1.00 94.00 185 VAL A CA 1
ATOM 1493 C C . VAL A 1 185 ? -8.046 -10.148 6.842 1.00 94.00 185 VAL A C 1
ATOM 1495 O O . VAL A 1 185 ? -9.095 -9.724 7.326 1.00 94.00 185 VAL A O 1
ATOM 1498 N N . ALA A 1 186 ? -7.069 -9.319 6.463 1.00 92.81 186 ALA A N 1
ATOM 1499 C CA . ALA A 1 186 ? -7.148 -7.867 6.646 1.00 92.81 186 ALA A CA 1
ATOM 1500 C C . ALA A 1 186 ? -8.400 -7.254 5.984 1.00 92.81 186 ALA A C 1
ATOM 1502 O O . ALA A 1 186 ? -9.079 -6.416 6.584 1.00 92.81 186 ALA A O 1
ATOM 1503 N N . HIS A 1 187 ? -8.760 -7.719 4.781 1.00 91.06 187 HIS A N 1
ATOM 1504 C CA . HIS A 1 187 ? -9.980 -7.287 4.087 1.00 91.06 187 HIS A CA 1
ATOM 1505 C C . HIS A 1 187 ? -11.258 -7.760 4.791 1.00 91.06 187 HIS A C 1
ATOM 1507 O O . HIS A 1 187 ? -12.235 -7.012 4.855 1.00 91.06 187 HIS A O 1
ATOM 1513 N N . GLN A 1 188 ? -11.269 -8.977 5.345 1.00 92.19 188 GLN A N 1
ATOM 1514 C CA . GLN A 1 188 ? -12.405 -9.471 6.129 1.00 92.19 188 GLN A CA 1
ATOM 1515 C C . GLN A 1 188 ? -12.628 -8.619 7.382 1.00 92.19 188 GLN A C 1
ATOM 1517 O O . GLN A 1 188 ? -13.762 -8.215 7.644 1.00 92.19 188 GLN A O 1
ATOM 1522 N N . ILE A 1 189 ? -11.556 -8.294 8.109 1.00 93.12 189 ILE A N 1
ATOM 1523 C CA . ILE A 1 189 ? -11.613 -7.429 9.293 1.00 93.12 189 ILE A CA 1
ATOM 1524 C C . ILE A 1 189 ? -12.181 -6.054 8.917 1.00 93.12 189 ILE A C 1
ATOM 1526 O O . ILE A 1 189 ? -13.134 -5.582 9.541 1.00 93.12 189 ILE A O 1
ATOM 1530 N N . GLU A 1 190 ? -11.648 -5.418 7.870 1.00 91.19 190 GLU A N 1
ATOM 1531 C CA . GLU A 1 190 ? -12.127 -4.112 7.403 1.00 91.19 190 GLU A CA 1
ATOM 1532 C C . GLU A 1 190 ? -13.613 -4.144 6.998 1.00 91.19 190 GLU A C 1
ATOM 1534 O O . GLU A 1 190 ? -14.383 -3.247 7.358 1.00 91.19 190 GLU A O 1
ATOM 1539 N N . ALA A 1 191 ? -14.052 -5.200 6.311 1.00 90.25 191 ALA A N 1
ATOM 1540 C CA . ALA A 1 191 ? -15.452 -5.371 5.934 1.00 90.25 191 ALA A CA 1
ATOM 1541 C C . ALA A 1 191 ? -16.381 -5.520 7.153 1.00 90.25 191 ALA A C 1
ATOM 1543 O O . ALA A 1 191 ? -17.524 -5.053 7.110 1.00 90.25 191 ALA A O 1
ATOM 1544 N N . GLN A 1 192 ? -15.917 -6.150 8.237 1.00 90.88 192 GLN A N 1
ATOM 1545 C CA . GLN A 1 192 ? -16.679 -6.242 9.486 1.00 90.88 192 GLN A CA 1
ATOM 1546 C C . GLN A 1 192 ? -16.702 -4.913 10.239 1.00 90.88 192 GLN A C 1
ATOM 1548 O O . GLN A 1 192 ? -17.768 -4.517 10.714 1.00 90.88 192 GLN A O 1
ATOM 1553 N N . LEU A 1 193 ? -15.594 -4.160 10.259 1.00 88.31 193 LEU A N 1
ATOM 1554 C CA . LEU A 1 193 ? -15.560 -2.817 10.850 1.00 88.31 193 LEU A CA 1
ATOM 1555 C C . LEU A 1 193 ? -16.670 -1.922 10.292 1.00 88.31 193 LEU A C 1
ATOM 1557 O O . LEU A 1 193 ? -17.373 -1.253 11.060 1.00 88.31 193 LEU A O 1
ATOM 1561 N N . GLY A 1 194 ? -16.883 -1.961 8.973 1.00 81.69 194 GLY A N 1
ATOM 1562 C CA . GLY A 1 194 ? -17.939 -1.208 8.292 1.00 81.69 194 GLY A CA 1
ATOM 1563 C C . GLY A 1 194 ? -19.360 -1.499 8.797 1.00 81.69 194 GLY A C 1
ATOM 1564 O O . GLY A 1 194 ? -20.242 -0.655 8.647 1.00 81.69 194 GLY A O 1
ATOM 1565 N N . LYS A 1 195 ? -19.588 -2.649 9.447 1.00 87.44 195 LYS A N 1
ATOM 1566 C CA . LYS A 1 195 ? -20.903 -3.104 9.935 1.00 87.44 195 LYS A CA 1
ATOM 1567 C C . LYS A 1 195 ? -21.151 -2.827 11.422 1.00 87.44 195 LYS A C 1
ATOM 1569 O O . LYS A 1 195 ? -22.277 -2.984 11.882 1.00 87.44 195 LYS A O 1
ATOM 1574 N N . LEU A 1 196 ? -20.141 -2.395 12.181 1.00 82.88 196 LEU A N 1
ATOM 1575 C CA . LEU A 1 196 ? -20.201 -2.338 13.652 1.00 82.88 196 LEU A CA 1
ATOM 1576 C C . LEU A 1 196 ? -21.108 -1.248 14.257 1.00 82.88 196 LEU A C 1
ATOM 1578 O O . LEU A 1 196 ? -21.307 -1.247 15.472 1.00 82.88 196 LEU A O 1
ATOM 1582 N N . GLY A 1 197 ? -21.658 -0.323 13.462 1.00 83.75 197 GLY A N 1
ATOM 1583 C CA . GLY A 1 197 ? -22.615 0.687 13.941 1.00 83.75 197 GLY A CA 1
ATOM 1584 C C . GLY A 1 197 ? -22.144 1.430 15.202 1.00 83.75 197 GLY A C 1
ATOM 1585 O O . GLY A 1 197 ? -21.073 2.037 15.215 1.00 83.75 197 GLY A O 1
ATOM 1586 N N . GLU A 1 198 ? -22.927 1.368 16.280 1.00 80.75 198 GLU A N 1
ATOM 1587 C CA . GLU A 1 198 ? -22.648 2.058 17.552 1.00 80.75 198 GLU A CA 1
ATOM 1588 C C . GLU A 1 198 ? -21.427 1.502 18.311 1.00 80.75 198 GLU A C 1
ATOM 1590 O O . GLU A 1 198 ? -20.736 2.254 19.002 1.00 80.75 198 GLU A O 1
ATOM 1595 N N . LYS A 1 199 ? -21.071 0.222 18.117 1.00 86.12 199 LYS A N 1
ATOM 1596 C CA . LYS A 1 199 ? -19.933 -0.432 18.800 1.00 86.12 199 LYS A CA 1
ATOM 1597 C C . LYS A 1 199 ? -18.564 0.094 18.356 1.00 86.12 199 LYS A C 1
ATOM 1599 O O . LYS A 1 199 ? -17.549 -0.153 19.008 1.00 86.12 199 LYS A O 1
ATOM 1604 N N . ARG A 1 200 ? -18.516 0.869 17.268 1.00 89.81 200 ARG A N 1
ATOM 1605 C CA . ARG A 1 200 ? -17.284 1.454 16.709 1.00 89.81 200 ARG A CA 1
ATOM 1606 C C . ARG A 1 200 ? -16.526 2.316 17.719 1.00 89.81 200 ARG A C 1
ATOM 1608 O O . ARG A 1 200 ? -15.298 2.379 17.672 1.00 89.81 200 ARG A O 1
ATOM 1615 N N . GLY A 1 201 ? -17.246 3.003 18.608 1.00 87.00 201 GLY A N 1
ATOM 1616 C CA . GLY A 1 201 ? -16.650 3.889 19.607 1.00 87.00 201 GLY A CA 1
ATOM 1617 C C . GLY A 1 201 ? -15.810 3.149 20.647 1.00 87.00 201 GLY A C 1
ATOM 1618 O O . GLY A 1 201 ? -14.740 3.644 21.016 1.00 87.00 201 GLY A O 1
ATOM 1619 N N . ASP A 1 202 ? -16.275 1.980 21.084 1.00 89.69 202 ASP A N 1
ATOM 1620 C CA . ASP A 1 202 ? -15.608 1.171 22.105 1.00 89.69 202 ASP A CA 1
ATOM 1621 C C . ASP A 1 202 ? -14.473 0.348 21.511 1.00 89.69 202 ASP A C 1
ATOM 1623 O O . ASP A 1 202 ? -13.357 0.435 22.024 1.00 89.69 202 ASP A O 1
ATOM 1627 N N . LEU A 1 203 ? -14.681 -0.266 20.340 1.00 90.88 203 LEU A N 1
ATOM 1628 C CA . LEU A 1 203 ? -13.602 -0.937 19.613 1.00 90.88 203 LEU A CA 1
ATOM 1629 C C . LEU A 1 203 ? -12.427 0.012 19.338 1.00 90.88 203 LEU A C 1
ATOM 1631 O O . LEU A 1 203 ? -11.265 -0.347 19.501 1.00 90.88 203 LEU A O 1
ATOM 1635 N N . ARG A 1 204 ? -12.701 1.273 18.981 1.00 92.19 204 ARG A N 1
ATOM 1636 C CA . ARG A 1 204 ? -11.644 2.279 18.809 1.00 92.19 204 ARG A CA 1
ATOM 1637 C C . ARG A 1 204 ? -10.787 2.438 20.068 1.00 92.19 204 ARG A C 1
ATOM 1639 O O . ARG A 1 204 ? -9.572 2.591 19.960 1.00 92.19 204 ARG A O 1
ATOM 1646 N N . LYS A 1 205 ? -11.413 2.492 21.249 1.00 91.31 205 LYS A N 1
ATOM 1647 C CA . LYS A 1 205 ? -10.687 2.644 22.520 1.00 91.31 205 LYS A CA 1
ATOM 1648 C C . LYS A 1 205 ? -9.852 1.400 22.794 1.00 91.31 205 LYS A C 1
ATOM 1650 O O . LYS A 1 205 ? -8.696 1.548 23.168 1.00 91.31 205 LYS A O 1
ATOM 1655 N N . GLU A 1 206 ? -10.425 0.227 22.562 1.00 92.62 206 GLU A N 1
ATOM 1656 C CA . GLU A 1 206 ? -9.779 -1.067 22.763 1.00 92.62 206 GLU A CA 1
ATOM 1657 C C . GLU A 1 206 ? -8.545 -1.235 21.867 1.00 92.62 206 GLU A C 1
ATOM 1659 O O . GLU A 1 206 ? -7.447 -1.447 22.377 1.00 92.62 206 GLU A O 1
ATOM 1664 N N . LEU A 1 207 ? -8.664 -0.969 20.560 1.00 92.88 207 LEU A N 1
ATOM 1665 C CA . LEU A 1 207 ? -7.528 -0.983 19.627 1.00 92.88 207 LEU A CA 1
ATOM 1666 C C . LEU A 1 207 ? -6.417 -0.009 20.055 1.00 92.88 207 LEU A C 1
ATOM 1668 O O . LEU A 1 207 ? -5.236 -0.354 20.052 1.00 92.88 207 LEU A O 1
ATOM 1672 N N . LEU A 1 208 ? -6.779 1.215 20.458 1.00 93.00 208 LEU A N 1
ATOM 1673 C CA . LEU A 1 208 ? -5.808 2.212 20.923 1.00 93.00 208 LEU A CA 1
ATOM 1674 C C . LEU A 1 208 ? -5.126 1.813 22.239 1.00 93.00 208 LEU A C 1
ATOM 1676 O O . LEU A 1 208 ? -3.986 2.221 22.465 1.00 93.00 208 LEU A O 1
ATOM 1680 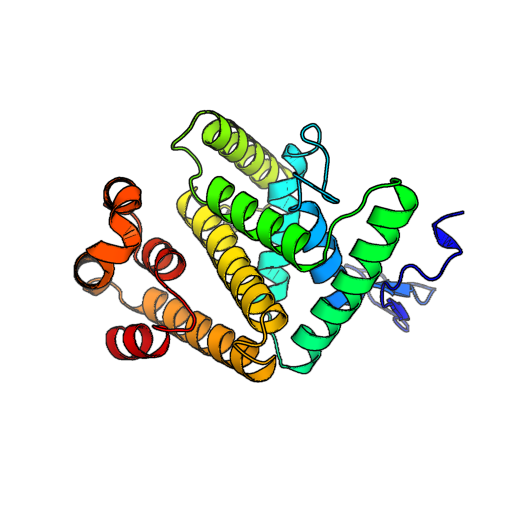N N . GLN A 1 209 ? -5.814 1.080 23.116 1.00 91.75 209 GLN A N 1
ATOM 1681 C CA . GLN A 1 209 ? -5.282 0.625 24.400 1.00 91.75 209 GLN A CA 1
ATOM 1682 C C . GLN A 1 209 ? -4.366 -0.586 24.224 1.00 91.75 209 GLN A C 1
ATOM 1684 O O . GLN A 1 209 ? -3.207 -0.512 24.642 1.00 91.75 209 GLN A O 1
ATOM 1689 N N . ASN A 1 210 ? -4.835 -1.635 23.543 1.00 92.19 210 ASN A N 1
ATOM 1690 C CA . ASN A 1 210 ? -4.099 -2.890 23.355 1.00 92.19 210 ASN A CA 1
ATOM 1691 C C . ASN A 1 210 ? -2.793 -2.657 22.580 1.00 92.19 210 ASN A C 1
ATOM 1693 O O . ASN A 1 210 ? -1.725 -3.135 22.966 1.00 92.19 210 ASN A O 1
ATOM 1697 N N . TYR A 1 211 ? -2.834 -1.802 21.554 1.00 92.00 211 TYR A N 1
ATOM 1698 C CA . TYR A 1 211 ? -1.677 -1.541 20.692 1.00 92.00 211 TYR A CA 1
ATOM 1699 C C . TYR A 1 211 ? -0.929 -0.248 21.021 1.00 92.00 211 TYR A C 1
ATOM 1701 O O . TYR A 1 211 ? -0.045 0.161 20.265 1.00 92.00 211 TYR A O 1
ATOM 1709 N N . ARG A 1 212 ? -1.206 0.384 22.172 1.00 90.25 212 ARG A N 1
ATOM 1710 C CA . ARG A 1 212 ? -0.615 1.677 22.571 1.00 90.25 212 ARG A CA 1
ATOM 1711 C C . ARG A 1 212 ? 0.910 1.713 22.471 1.00 90.25 212 ARG A C 1
ATOM 1713 O O . ARG A 1 212 ? 1.473 2.744 22.108 1.00 90.25 212 ARG A O 1
ATOM 1720 N N . HIS A 1 213 ? 1.567 0.605 22.808 1.00 89.38 213 HIS A N 1
ATOM 1721 C CA . HIS A 1 213 ? 3.022 0.474 22.769 1.00 89.38 213 HIS A CA 1
ATOM 1722 C C . HIS A 1 213 ? 3.580 0.561 21.338 1.00 89.38 213 HIS A C 1
ATOM 1724 O O . HIS A 1 213 ? 4.604 1.210 21.137 1.00 89.38 213 HIS A O 1
ATOM 1730 N N . ARG A 1 214 ? 2.875 0.007 20.340 1.00 85.25 214 ARG A N 1
ATOM 1731 C CA . ARG A 1 214 ? 3.277 0.036 18.919 1.00 85.25 214 ARG A CA 1
ATOM 1732 C C . ARG A 1 214 ? 3.054 1.396 18.264 1.00 85.25 214 ARG A C 1
ATOM 1734 O O . ARG A 1 214 ? 3.786 1.782 17.362 1.00 85.25 214 ARG A O 1
ATOM 1741 N N . ILE A 1 215 ? 2.056 2.143 18.732 1.00 87.88 215 ILE A N 1
ATOM 1742 C CA . ILE A 1 215 ? 1.676 3.444 18.160 1.00 87.88 215 ILE A CA 1
ATOM 1743 C C . ILE A 1 215 ? 2.105 4.624 19.025 1.00 87.88 215 ILE A C 1
ATOM 1745 O O . ILE A 1 215 ? 1.533 5.699 18.887 1.00 87.88 215 ILE A O 1
ATOM 1749 N N . LYS A 1 216 ? 3.070 4.468 19.937 1.00 86.88 216 LYS A N 1
ATOM 1750 C CA . LYS A 1 216 ? 3.393 5.482 20.959 1.00 86.88 216 LYS A CA 1
ATOM 1751 C C . LYS A 1 216 ? 3.576 6.893 20.380 1.00 86.88 216 LYS A C 1
ATOM 1753 O O . LYS A 1 216 ? 2.975 7.843 20.879 1.00 86.88 216 LYS A O 1
ATOM 1758 N N . GLU A 1 217 ? 4.339 7.012 19.300 1.00 84.56 217 GLU A N 1
ATOM 1759 C CA . GLU A 1 217 ? 4.625 8.284 18.618 1.00 84.56 217 GLU A CA 1
ATOM 1760 C C . GLU A 1 217 ? 3.428 8.802 17.804 1.00 84.56 217 GLU A C 1
ATOM 1762 O O . GLU A 1 217 ? 3.233 10.005 17.636 1.00 84.56 217 GLU A O 1
ATOM 1767 N N . LYS A 1 218 ? 2.564 7.884 17.367 1.00 86.19 218 LYS A N 1
ATOM 1768 C CA . LYS A 1 218 ? 1.408 8.122 16.492 1.00 86.19 218 LYS A CA 1
ATOM 1769 C C . LYS A 1 218 ? 0.102 8.280 17.275 1.00 86.19 218 LYS A C 1
ATOM 1771 O O . LYS A 1 218 ? -0.912 8.698 16.722 1.00 86.19 218 LYS A O 1
ATOM 1776 N N . TYR A 1 219 ? 0.104 7.982 18.573 1.00 87.19 219 TYR A N 1
ATOM 1777 C CA . TYR A 1 219 ? -1.096 7.880 19.404 1.00 87.19 219 TYR A CA 1
ATOM 1778 C C . TYR A 1 219 ? -1.894 9.182 19.413 1.00 87.19 219 TYR A C 1
ATOM 1780 O O . TYR A 1 219 ? -3.118 9.174 19.302 1.00 87.19 219 TYR A O 1
ATOM 1788 N N . ARG A 1 220 ? -1.200 10.324 19.501 1.00 85.38 220 ARG A N 1
ATOM 1789 C CA . ARG A 1 220 ? -1.837 11.647 19.472 1.00 85.38 220 ARG A CA 1
ATOM 1790 C C . ARG A 1 220 ? -2.589 11.891 18.164 1.00 85.38 220 ARG A C 1
ATOM 1792 O O . ARG A 1 220 ? -3.642 12.516 18.197 1.00 85.38 220 ARG A O 1
ATOM 1799 N N . PHE A 1 221 ? -2.052 11.401 17.051 1.00 83.62 221 PHE A N 1
ATOM 1800 C CA . PHE A 1 221 ? -2.653 11.523 15.728 1.00 83.62 221 PHE A CA 1
ATOM 1801 C C . PHE A 1 221 ? -3.846 10.576 15.557 1.00 83.62 221 PHE A C 1
ATOM 1803 O O . PHE A 1 221 ? -4.908 10.986 15.088 1.00 83.62 221 PHE A O 1
ATOM 1810 N N . LEU A 1 222 ? -3.686 9.323 15.978 1.00 88.00 222 LEU A N 1
ATOM 1811 C CA . LEU A 1 222 ? -4.729 8.306 15.877 1.00 88.00 222 LEU A CA 1
ATOM 1812 C C . LEU A 1 222 ? -5.905 8.562 16.829 1.00 88.00 222 LEU A C 1
ATOM 1814 O O . LEU A 1 222 ? -7.025 8.113 16.578 1.00 88.00 222 LEU A O 1
ATOM 1818 N N . LYS A 1 223 ? -5.685 9.315 17.912 1.00 87.06 223 LYS A N 1
ATOM 1819 C CA . LYS A 1 223 ? -6.740 9.717 18.843 1.00 87.06 223 LYS A CA 1
ATOM 1820 C C . LYS A 1 223 ? -7.768 10.592 18.120 1.00 87.06 223 LYS A C 1
ATOM 1822 O O . LYS A 1 223 ? -7.531 11.763 17.854 1.00 87.06 223 LYS A O 1
ATOM 1827 N N . GLY A 1 224 ? -8.942 10.025 17.853 1.00 86.38 224 GLY A N 1
ATOM 1828 C CA . GLY A 1 224 ? -10.013 10.706 17.115 1.00 86.38 224 GLY A CA 1
ATOM 1829 C C . GLY A 1 224 ? -10.263 10.136 15.722 1.00 86.38 224 GLY A C 1
ATOM 1830 O O . GLY A 1 224 ? -11.325 10.395 15.164 1.00 86.38 224 GLY A O 1
ATOM 1831 N N . GLN A 1 225 ? -9.346 9.322 15.196 1.00 90.50 225 GLN A N 1
ATOM 1832 C CA . GLN A 1 225 ? -9.490 8.676 13.894 1.00 90.50 225 GLN A CA 1
ATOM 1833 C C . GLN A 1 225 ? -10.507 7.524 13.941 1.00 90.50 225 GLN A C 1
ATOM 1835 O O . GLN A 1 225 ? -10.776 6.980 15.021 1.00 90.50 225 GLN A O 1
ATOM 1840 N N . PRO A 1 226 ? -11.105 7.161 12.793 1.00 91.38 226 PRO A N 1
ATOM 1841 C CA . PRO A 1 226 ? -12.004 6.016 12.718 1.00 91.38 226 PRO A CA 1
ATOM 1842 C C . PRO A 1 226 ? -11.248 4.683 12.915 1.00 91.38 226 PRO A C 1
ATOM 1844 O O . PRO A 1 226 ? -10.043 4.629 12.643 1.00 91.38 226 PRO A O 1
ATOM 1847 N N . PRO A 1 227 ? -11.929 3.611 13.375 1.00 92.75 227 PRO A N 1
ATOM 1848 C CA . PRO A 1 227 ? -11.319 2.300 13.612 1.00 92.75 227 PRO A CA 1
ATOM 1849 C C . PRO A 1 227 ? -10.521 1.754 12.428 1.00 92.75 227 PRO A C 1
ATOM 1851 O O . PRO A 1 227 ? -9.450 1.208 12.643 1.00 92.75 227 PRO A O 1
ATOM 1854 N N . GLU A 1 228 ? -10.971 1.968 11.190 1.00 92.38 228 GLU A N 1
ATOM 1855 C CA . GLU A 1 228 ? -10.282 1.514 9.974 1.00 92.38 228 GLU A CA 1
ATOM 1856 C C . GLU A 1 228 ? -8.893 2.146 9.848 1.00 92.38 228 GLU A C 1
ATOM 1858 O O . GLU A 1 228 ? -7.913 1.476 9.538 1.00 92.38 228 GLU A O 1
ATOM 1863 N N . ARG A 1 229 ? -8.780 3.447 10.144 1.00 92.62 229 ARG A N 1
ATOM 1864 C CA . ARG A 1 229 ? -7.490 4.146 10.107 1.00 92.62 229 ARG A CA 1
ATOM 1865 C C . ARG A 1 229 ? -6.542 3.628 11.186 1.00 92.62 229 ARG A C 1
ATOM 1867 O O . ARG A 1 229 ? -5.338 3.605 10.960 1.00 92.62 229 ARG A O 1
ATOM 1874 N N . ILE A 1 230 ? -7.073 3.249 12.346 1.00 93.56 230 ILE A N 1
ATOM 1875 C CA . ILE A 1 230 ? -6.273 2.683 13.436 1.00 93.56 230 ILE A CA 1
ATOM 1876 C C . ILE A 1 230 ? -5.850 1.261 13.081 1.00 93.56 230 ILE A C 1
ATOM 1878 O O . ILE A 1 230 ? -4.662 0.980 13.174 1.00 93.56 230 ILE A O 1
ATOM 1882 N N . LEU A 1 231 ? -6.781 0.422 12.608 1.00 93.50 231 LEU A N 1
ATOM 1883 C CA . LEU A 1 231 ? -6.544 -0.946 12.143 1.00 93.50 231 LEU A CA 1
ATOM 1884 C C . LEU A 1 231 ? -5.354 -0.997 11.190 1.00 93.50 231 LEU A C 1
ATOM 1886 O O . LEU A 1 231 ? -4.368 -1.662 11.478 1.00 93.50 231 LEU A O 1
ATOM 1890 N N . TRP A 1 232 ? -5.413 -0.249 10.091 1.00 94.44 232 TRP A N 1
ATOM 1891 C CA . TRP A 1 232 ? -4.356 -0.288 9.083 1.00 94.44 232 TRP A CA 1
ATOM 1892 C C . TRP A 1 232 ? -3.013 0.275 9.578 1.00 94.44 232 TRP A C 1
ATOM 1894 O O . TRP A 1 232 ? -1.975 0.038 8.964 1.00 94.44 232 TRP A O 1
ATOM 1904 N N . GLU A 1 233 ? -3.001 1.034 10.678 1.00 93.62 233 GLU A N 1
ATOM 1905 C CA . GLU A 1 233 ? -1.757 1.517 11.282 1.00 93.62 233 GLU A CA 1
ATOM 1906 C C . GLU A 1 233 ? -1.097 0.446 12.159 1.00 93.62 233 GLU A C 1
ATOM 1908 O O . GLU A 1 233 ? 0.131 0.405 12.228 1.00 93.62 233 GLU A O 1
ATOM 1913 N N . ILE A 1 234 ? -1.900 -0.390 12.825 1.00 93.31 234 ILE A N 1
ATOM 1914 C CA . ILE A 1 234 ? -1.437 -1.394 13.795 1.00 93.31 234 ILE A CA 1
ATOM 1915 C C . ILE A 1 234 ? -1.292 -2.794 13.208 1.00 93.31 234 ILE A C 1
ATOM 1917 O O . ILE A 1 234 ? -0.546 -3.589 13.777 1.00 93.31 234 ILE A O 1
ATOM 1921 N N . ILE A 1 235 ? -2.026 -3.102 12.136 1.00 93.38 235 ILE A N 1
ATOM 1922 C CA . ILE A 1 235 ? -2.055 -4.432 11.537 1.00 93.38 235 ILE A CA 1
ATOM 1923 C C . ILE A 1 235 ? -0.679 -4.771 10.976 1.00 93.38 235 ILE A C 1
ATOM 1925 O O . ILE A 1 235 ? -0.032 -3.969 10.295 1.00 93.38 235 ILE A O 1
ATOM 1929 N N . SER A 1 236 ? -0.229 -5.967 11.303 1.00 90.19 236 SER A N 1
ATOM 1930 C CA . SER A 1 236 ? 1.031 -6.535 10.876 1.00 90.19 236 SER A CA 1
ATOM 1931 C C . SER A 1 236 ? 0.869 -8.049 10.722 1.00 90.19 236 SER A C 1
ATOM 1933 O O . SER A 1 236 ? -0.079 -8.630 11.264 1.00 90.19 236 SER A O 1
ATOM 1935 N N . PRO A 1 237 ? 1.766 -8.707 9.979 1.00 87.19 237 PRO A N 1
ATOM 1936 C CA . PRO A 1 237 ? 1.721 -10.158 9.808 1.00 87.19 237 PRO A CA 1
ATOM 1937 C C . PRO A 1 237 ? 1.711 -10.924 11.139 1.00 87.19 237 PRO A C 1
ATOM 1939 O O . PRO A 1 237 ? 1.053 -11.951 11.261 1.00 87.19 237 PRO A O 1
ATOM 1942 N N . GLU A 1 238 ? 2.333 -10.366 12.179 1.00 87.56 238 GLU A N 1
ATOM 1943 C CA . GLU A 1 238 ? 2.460 -10.994 13.498 1.00 87.56 238 GLU A CA 1
ATOM 1944 C C . GLU A 1 238 ? 1.219 -10.841 14.392 1.00 87.56 238 GLU A C 1
ATOM 1946 O O . GLU A 1 238 ? 1.145 -11.497 15.429 1.00 87.56 238 GLU A O 1
ATOM 1951 N N . ASN A 1 239 ? 0.273 -9.951 14.066 1.00 90.75 239 ASN A N 1
ATOM 1952 C CA . ASN A 1 239 ? -0.895 -9.684 14.921 1.00 90.75 239 ASN A CA 1
ATOM 1953 C C . ASN A 1 239 ? -2.248 -9.771 14.206 1.00 90.75 239 ASN A C 1
ATOM 1955 O O . ASN A 1 239 ? -3.273 -9.514 14.835 1.00 90.75 239 ASN A O 1
ATOM 1959 N N . VAL A 1 240 ? -2.282 -10.110 12.915 1.00 91.62 240 VAL A N 1
ATOM 1960 C CA . VAL A 1 240 ? -3.534 -10.063 12.151 1.00 91.62 240 VAL A CA 1
ATOM 1961 C C . VAL A 1 240 ? -4.614 -10.992 12.716 1.00 91.62 240 VAL A C 1
ATOM 1963 O O . VAL A 1 240 ? -5.774 -10.594 12.763 1.00 91.62 240 VAL A O 1
ATOM 1966 N N . GLU A 1 241 ? -4.249 -12.184 13.198 1.00 90.69 241 GLU A N 1
ATOM 1967 C CA . GLU A 1 241 ? -5.209 -13.130 13.785 1.00 90.69 241 GLU A CA 1
ATOM 1968 C C . GLU A 1 241 ? -5.703 -12.656 15.162 1.00 90.69 241 GLU A C 1
ATOM 1970 O O . GLU A 1 241 ? -6.893 -12.732 15.437 1.00 90.69 241 GLU A O 1
ATOM 1975 N N . GLU A 1 242 ? -4.841 -12.053 15.989 1.00 91.69 242 GLU A N 1
ATOM 1976 C CA . GLU A 1 242 ? -5.263 -11.444 17.264 1.00 91.69 242 GLU A CA 1
ATOM 1977 C C . GLU A 1 242 ? -6.281 -10.314 17.026 1.00 91.69 242 GLU A C 1
ATOM 1979 O O . GLU A 1 242 ? -7.301 -10.213 17.707 1.00 91.69 242 GLU A O 1
ATOM 1984 N N . ILE A 1 243 ? -6.028 -9.469 16.022 1.00 92.00 243 ILE A N 1
ATOM 1985 C CA . ILE A 1 243 ? -6.945 -8.383 15.654 1.00 92.00 243 ILE A CA 1
ATOM 1986 C C . ILE A 1 243 ? -8.249 -8.936 15.068 1.00 92.00 243 ILE A C 1
ATOM 1988 O O . ILE A 1 243 ? -9.315 -8.354 15.278 1.00 92.00 243 ILE A O 1
ATOM 1992 N N . LYS A 1 244 ? -8.181 -10.035 14.318 1.00 92.56 244 LYS A N 1
ATOM 1993 C CA . LYS A 1 244 ? -9.356 -10.710 13.769 1.00 92.56 244 LYS A CA 1
ATOM 1994 C C . LYS A 1 244 ? -10.261 -11.220 14.884 1.00 92.56 244 LYS A C 1
ATOM 1996 O O . LYS A 1 244 ? -11.435 -10.870 14.860 1.00 92.56 244 LYS A O 1
ATOM 2001 N N . ASP A 1 245 ? -9.718 -11.936 15.866 1.00 91.12 245 ASP A N 1
ATOM 2002 C CA . ASP A 1 245 ? -10.474 -12.468 17.012 1.00 91.12 245 ASP A CA 1
ATOM 2003 C C . ASP A 1 245 ? -11.116 -11.358 17.863 1.00 91.12 245 ASP A C 1
ATOM 2005 O O . ASP A 1 245 ? -12.139 -11.557 18.514 1.00 91.12 245 ASP A O 1
ATOM 2009 N N . LEU A 1 246 ? -10.529 -10.159 17.849 1.00 88.06 246 LEU A N 1
ATOM 2010 C CA . LEU A 1 246 ? -11.079 -8.982 18.518 1.00 88.06 246 LEU A CA 1
ATOM 2011 C C . LEU A 1 246 ? -12.300 -8.383 17.793 1.00 88.06 246 LEU A C 1
ATOM 2013 O O . LEU A 1 246 ? -13.122 -7.708 18.414 1.00 88.06 246 LEU A O 1
ATOM 2017 N N . ILE A 1 247 ? -12.391 -8.551 16.471 1.00 87.25 247 ILE A N 1
ATOM 2018 C CA . ILE A 1 247 ? -13.347 -7.828 15.612 1.00 87.25 247 ILE A CA 1
ATOM 2019 C C . ILE A 1 247 ? -14.453 -8.736 15.066 1.00 87.25 247 ILE A C 1
ATOM 2021 O O . ILE A 1 247 ? -15.572 -8.252 14.857 1.00 87.25 247 ILE A O 1
ATOM 2025 N N . ILE A 1 248 ? -14.140 -10.003 14.794 1.00 87.12 248 ILE A N 1
ATOM 2026 C CA . ILE A 1 248 ? -15.014 -10.996 14.152 1.00 87.12 248 ILE A CA 1
ATOM 2027 C C . ILE A 1 248 ? -15.478 -12.012 15.189 1.00 87.12 248 ILE A C 1
ATOM 2029 O O . ILE A 1 248 ? -16.715 -12.183 15.296 1.00 87.12 248 ILE A O 1
#

Organism: NCBI:txid412755